Protein 4KCE (pdb70)

Solvent-accessible surface area: 15021 Å² total; per-residue (Å²): 123,50,1,110,56,106,11,29,131,8,52,18,98,0,3,49,137,42,54,55,111,92,1,45,15,62,90,33,158,46,71,1,7,0,0,0,3,3,4,90,128,81,24,87,19,1,20,35,0,0,89,69,58,108,55,3,98,145,28,79,3,25,1,0,1,2,3,23,31,32,36,148,45,1,47,58,41,16,104,29,76,86,206,159,39,3,0,12,128,18,93,8,8,0,0,13,9,144,81,49,107,6,3,136,74,17,42,0,20,22,127,109,71,46,40,4,0,15,0,2,6,0,5,10,104,184,32,34,7,20,9,7,21,20,2,7,40,77,2,29,24,52,9,86,27,11,16,63,4,0,54,6,0,27,72,0,59,126,70,55,80,22,30,74,86,64,92,134,130,48,2,126,53,104,19,31,141,6,54,19,98,0,5,32,141,45,54,59,122,100,2,48,14,84,90,37,126,49,78,0,8,0,0,0,4,5,1,44,90,26,126,117,34,16,40,66,16,0,24,33,0,0,84,65,62,100,69,2,96,168,31,66,3,42,2,0,0,2,2,23,45,30,26,147,45,0,44,60,38,15,102,45,79,96,201,160,56,2,0,17,125,15,87,7,7,0,0,16,4,155,61,39,104,9,2,120,75,17,45,0,24,24,142,108,61,32,6,7,1,11,0,3,6,0,4,15,88,171,16,32,11,26,9,7,19,19,1,7,9,12,2,24,18,48,6,80,35,9,18,70,3,0,93,31,0,30,152,30,75,144,126

Sequence (331 aa):
ATVRDPAPQFSGKAVVDGAIKEINSNDYKGKYIVLFFYPMVCPTEIIAFSDRYLEFEKLNTQVIAVSCDSEYSHLAWVNTPRKKGGLGEMKIPVLADKSMEIARDYGVLIESAGIALRGLFVIDKKGTLRHSTINDLPVGRNVDEVLRVVEAFQYADENGDAIPCGWTATVRDPAPQFSGKAVVDGAIKEINSNDYKGKYIVLFFYPMDFTFVCPTEIIAFSDRYLEFEKLNTQVIAVSCDSEYSHLAWVNTPRKKGGLGEMKIPVLADKSMEIARDYGVLIESAGIALRGLFVIDKKGTLRHSTINDLPVGRNVDEVLRVVEAFQYADEN

B-factor: mean 53.95, std 17.09, range [22.7, 141.2]

Secondary structure (DSSP, 8-state):
--TTSBPPP-EEEEEETTEEEEEEGGGGTTSEEEEEEE----THHHHHHHHTHHHHHHTTEEEEEEESS-HHHHHHHHTS-GGGT---S-SS-EEE-TT-HHHHHTT-EETTTTEE-EEEEEE-TTSBEEEEEEE-TT----HHHHHHHHHHHHHHHHTTT---SS--/--TT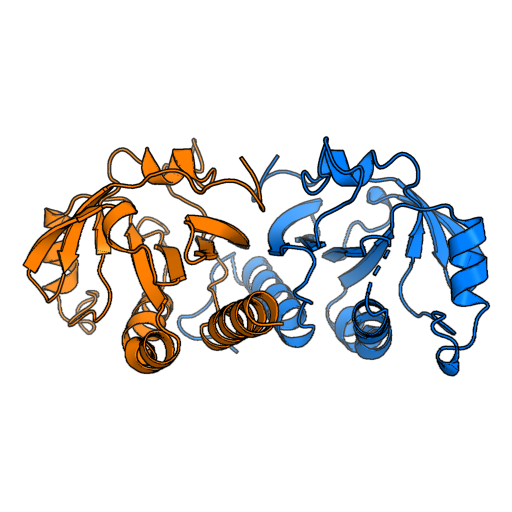SBPPP-EEEEEETTEEEEEEGGGGTTSEEEEEE--SS-TT--THHHHHHHHTHHHHHHTTEEEEEEESS-HHHHHHHHTS-GGGTS--S-SS-EEE-SS-HHHHHTT-EETTTTEE-EEEEEE-TT-BEEEEEEE-TT----HHHHHHHHHHHHHHHH-

Foldseek 3Di:
DDAPAQADKDWAWWQAQLRTDTDIPVVLAQAKEKEKEDKVPACVQQLVCQVCVVLSVVLRYAYEYEYQADRVVLSVLCVDDVVVRGNDRGHHIYGYRVVCPVQVSVPQADPPPRIGFTWIFIADNRRGTHDIDTHGRPDGDDPVVVSVSSVQCVVCVVVVNDDPDDDD/DDAPAQADWDWAWKQAQLRTDTDTPVVLAVAKEKEWEQWPPPPPGDCVQQLVCQVCVVLRVVLRYAYEYEYQADNVVLSVQCVDDVVRPGNDGGNHIYGYQVVCVSLVSVPQAPVPSRTGFGKIFIADNVRGTHDIDTHHRVDGDDPVVVSVSSVVVVVVVVD

Structure (mmCIF, N/CA/C/O backbone):
data_4KCE
#
_entry.id   4KCE
#
_cell.length_a   132.485
_cell.length_b   132.485
_cell.length_c   44.627
_cell.angle_alpha   90.000
_cell.angle_beta   90.000
_cell.angle_gamma   90.000
#
_symmetry.space_group_name_H-M   'P 42 21 2'
#
loop_
_atom_site.group_PDB
_atom_site.id
_atom_site.type_symbol
_atom_site.label_atom_id
_atom_site.label_alt_id
_atom_site.label_comp_id
_atom_site.label_asym_id
_atom_site.label_entity_id
_atom_site.label_seq_id
_atom_site.pdbx_PDB_ins_code
_atom_site.Cartn_x
_atom_site.Cartn_y
_atom_site.Cartn_z
_atom_site.occupancy
_atom_site.B_iso_or_equiv
_atom_site.auth_seq_id
_atom_site.auth_comp_id
_atom_site.auth_asym_id
_atom_site.auth_atom_id
_atom_site.pdbx_PDB_model_num
ATOM 1 N N . ALA A 1 24 ? 4.653 -50.432 -12.240 1.00 77.12 36 ALA A N 1
ATOM 2 C CA . ALA A 1 24 ? 5.224 -50.114 -10.930 1.00 75.94 36 ALA A CA 1
ATOM 3 C C . ALA A 1 24 ? 5.173 -48.613 -10.615 1.00 75.44 36 ALA A C 1
ATOM 4 O O . ALA A 1 24 ? 5.811 -47.805 -11.295 1.00 75.08 36 ALA A O 1
ATOM 6 N N . THR A 1 25 ? 4.430 -48.242 -9.574 1.00 74.27 37 THR A N 1
ATOM 7 C CA . THR A 1 25 ? 4.327 -46.837 -9.194 1.00 73.78 37 THR A CA 1
ATOM 8 C C . THR A 1 25 ? 4.499 -46.628 -7.694 1.00 70.52 37 THR A C 1
ATOM 9 O O . THR A 1 25 ? 5.026 -47.487 -6.997 1.00 70.45 37 THR A O 1
ATOM 13 N N . VAL A 1 26 ? 4.051 -45.475 -7.208 1.00 70.24 38 VAL A N 1
ATOM 14 C CA . VAL A 1 26 ? 4.325 -45.048 -5.840 1.00 69.79 38 VAL A CA 1
ATOM 15 C C . VAL A 1 26 ? 3.590 -45.897 -4.803 1.00 69.84 38 VAL A C 1
ATOM 16 O O . VAL A 1 26 ? 2.534 -46.452 -5.089 1.00 70.17 38 VAL A O 1
ATOM 20 N N . ARG A 1 27 ? 4.175 -45.983 -3.610 1.00 69.59 39 ARG A N 1
ATOM 21 C CA . ARG A 1 27 ? 3.749 -46.873 -2.533 1.00 69.72 39 ARG A CA 1
ATOM 22 C C . ARG A 1 27 ? 4.032 -48.336 -2.852 1.00 70.08 39 ARG A C 1
ATOM 23 O O . ARG A 1 27 ? 3.625 -49.226 -2.105 1.00 70.35 39 ARG A O 1
ATOM 31 N N . ASP A 1 28 ? 4.733 -48.579 -3.956 1.00 70.20 40 ASP A N 1
ATOM 32 C CA . ASP A 1 28 ? 5.182 -49.926 -4.295 1.00 70.67 40 ASP A CA 1
ATOM 33 C C . ASP A 1 28 ? 6.660 -50.066 -3.944 1.00 70.60 40 ASP A C 1
ATOM 34 O O . ASP A 1 28 ? 7.420 -49.110 -4.079 1.00 70.22 40 ASP A O 1
ATOM 39 N N . PRO A 1 29 ? 7.059 -51.256 -3.465 1.00 71.05 41 PRO A N 1
ATOM 40 C CA . PRO A 1 29 ? 8.466 -51.610 -3.251 1.00 71.22 41 PRO A CA 1
ATOM 41 C C . PRO A 1 29 ? 9.310 -51.323 -4.496 1.00 71.20 41 PRO A C 1
ATOM 42 O O . PRO A 1 29 ? 9.109 -51.949 -5.543 1.00 71.64 41 PRO A O 1
ATOM 46 N N . ALA A 1 30 ? 10.253 -50.392 -4.361 1.00 58.36 42 ALA A N 1
ATOM 47 C CA . ALA A 1 30 ? 10.995 -49.852 -5.502 1.00 54.64 42 ALA A CA 1
ATOM 48 C C . ALA A 1 30 ? 11.861 -50.897 -6.198 1.00 56.19 42 ALA A C 1
ATOM 49 O O . ALA A 1 30 ? 12.557 -51.668 -5.534 1.00 59.63 42 ALA A O 1
ATOM 51 N N . PRO A 1 31 ? 11.860 -50.883 -7.543 1.00 56.30 43 PRO A N 1
ATOM 52 C CA . PRO A 1 31 ? 12.585 -51.877 -8.347 1.00 56.74 43 PRO A CA 1
ATOM 53 C C . PRO A 1 31 ? 14.051 -51.920 -7.982 1.00 56.65 43 PRO A C 1
ATOM 54 O O . PRO A 1 31 ? 14.738 -50.923 -8.101 1.00 53.99 43 PRO A O 1
ATOM 58 N N . GLN A 1 32 ? 14.530 -53.078 -7.556 1.00 60.90 44 GLN A N 1
ATOM 59 C CA . GLN A 1 32 ? 15.931 -53.209 -7.181 1.00 61.17 44 GLN A CA 1
ATOM 60 C C . GLN A 1 32 ? 16.841 -53.007 -8.399 1.00 58.35 44 GLN A C 1
ATOM 61 O O . GLN A 1 32 ? 16.527 -53.398 -9.525 1.00 57.50 44 GLN A O 1
ATOM 67 N N . PHE A 1 33 ? 17.952 -52.328 -8.171 1.00 56.86 45 PHE A N 1
ATOM 68 C CA . PHE A 1 33 ? 18.906 -52.083 -9.241 1.00 56.30 45 PHE A C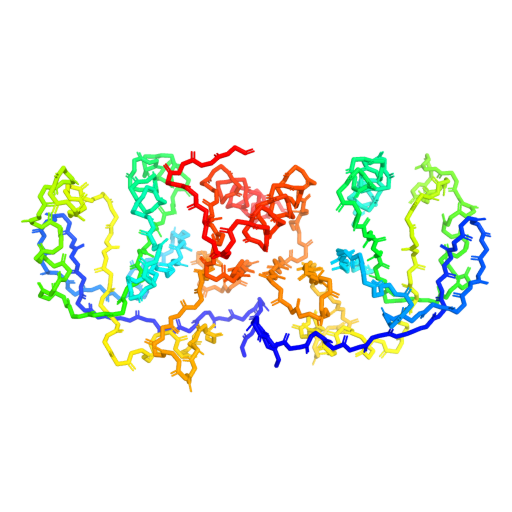A 1
ATOM 69 C C . PHE A 1 33 ? 20.346 -52.404 -8.831 1.00 59.36 45 PHE A C 1
ATOM 70 O O . PHE A 1 33 ? 20.710 -52.270 -7.658 1.00 61.22 45 PHE A O 1
ATOM 78 N N . SER A 1 34 ? 21.154 -52.851 -9.790 1.00 58.73 46 SER A N 1
ATOM 79 C CA . SER A 1 34 ? 22.575 -53.044 -9.528 1.00 58.76 46 SER A CA 1
ATOM 80 C C . SER A 1 34 ? 23.395 -52.692 -10.771 1.00 56.18 46 SER A C 1
ATOM 81 O O . SER A 1 34 ? 22.845 -52.462 -11.847 1.00 55.63 46 SER A O 1
ATOM 84 N N . GLY A 1 35 ? 24.714 -52.656 -10.619 1.00 55.18 47 GLY A N 1
ATOM 85 C CA . GLY A 1 35 ? 25.596 -52.442 -11.754 1.00 52.32 47 GLY A CA 1
ATOM 86 C C . GLY A 1 35 ? 26.886 -51.779 -11.356 1.00 51.55 47 GLY A C 1
ATOM 87 O O . GLY A 1 35 ? 27.113 -51.514 -10.183 1.00 53.10 47 GLY A O 1
ATOM 88 N N . LYS A 1 36 ? 27.747 -51.517 -12.328 1.00 49.36 48 LYS A N 1
ATOM 89 C CA . LYS A 1 36 ? 28.998 -50.833 -12.025 1.00 49.19 48 LYS A CA 1
ATOM 90 C C . LYS A 1 36 ? 28.915 -49.323 -12.192 1.00 46.21 48 LYS A C 1
ATOM 91 O O . LYS A 1 36 ? 28.486 -48.811 -13.228 1.00 45.11 48 LYS A O 1
ATOM 97 N N . ALA A 1 37 ? 29.336 -48.620 -11.148 1.00 44.32 49 ALA A N 1
ATOM 98 C CA . ALA A 1 37 ? 29.285 -47.172 -11.104 1.00 40.73 49 ALA A CA 1
ATOM 99 C C . ALA A 1 37 ? 30.712 -46.629 -10.963 1.00 42.64 49 ALA A C 1
ATOM 100 O O . ALA A 1 37 ? 31.655 -47.394 -10.755 1.00 43.15 49 ALA A O 1
ATOM 102 N N . VAL A 1 38 ? 30.878 -45.318 -11.131 1.00 40.65 50 VAL A N 1
ATOM 103 C CA . VAL A 1 38 ? 32.149 -44.670 -10.828 1.00 40.44 50 VAL A CA 1
ATOM 104 C C . VAL A 1 38 ? 32.050 -43.948 -9.486 1.00 40.36 50 VAL A C 1
ATOM 105 O O . VAL A 1 38 ? 31.286 -43.006 -9.337 1.00 38.80 50 VAL A O 1
ATOM 109 N N . VAL A 1 39 ? 32.787 -44.442 -8.498 1.00 42.69 51 VAL A N 1
ATOM 110 C CA . VAL A 1 39 ? 32.743 -43.913 -7.141 1.00 44.02 51 VAL A CA 1
ATOM 111 C C . VAL A 1 39 ? 34.139 -43.561 -6.637 1.00 46.33 51 VAL A C 1
ATOM 112 O O . VAL A 1 39 ? 35.034 -44.423 -6.627 1.00 48.12 51 VAL A O 1
ATOM 116 N N . ASP A 1 40 ? 34.304 -42.315 -6.184 1.00 45.85 52 ASP A N 1
ATOM 117 C CA . ASP A 1 40 ? 35.588 -41.805 -5.711 1.00 45.90 52 ASP A CA 1
ATOM 118 C C . ASP A 1 40 ? 36.628 -42.007 -6.805 1.00 44.51 52 ASP A C 1
ATOM 119 O O . ASP A 1 40 ? 37.761 -42.402 -6.539 1.00 46.09 52 ASP A O 1
ATOM 124 N N . GLY A 1 41 ? 36.207 -41.762 -8.044 1.00 41.87 53 GLY A N 1
ATOM 125 C CA . GLY A 1 41 ? 37.062 -41.914 -9.207 1.00 41.45 53 GLY A CA 1
ATOM 126 C C . GLY A 1 41 ? 37.353 -43.344 -9.615 1.00 44.52 53 GLY A C 1
ATOM 127 O O . GLY A 1 41 ? 38.213 -43.580 -10.452 1.00 45.08 53 GLY A O 1
ATOM 128 N N . ALA A 1 42 ? 36.610 -44.300 -9.067 1.00 47.49 54 ALA A N 1
ATOM 129 C CA . ALA A 1 42 ? 36.869 -45.705 -9.366 1.00 49.20 54 ALA A CA 1
ATOM 130 C C . ALA A 1 42 ? 35.590 -46.481 -9.671 1.00 52.40 54 ALA A C 1
ATOM 131 O O . ALA A 1 42 ? 34.507 -46.116 -9.215 1.00 54.75 54 ALA A O 1
ATOM 133 N N . ILE A 1 43 ? 35.732 -47.542 -10.460 1.00 52.16 55 ILE A N 1
ATOM 134 C CA . ILE A 1 43 ? 34.614 -48.400 -10.832 1.00 53.27 55 ILE A CA 1
ATOM 135 C C . ILE A 1 43 ? 34.292 -49.425 -9.744 1.00 61.39 55 ILE A C 1
ATOM 136 O O . ILE A 1 43 ? 35.161 -50.199 -9.347 1.00 66.66 55 ILE A O 1
ATOM 141 N N . LYS A 1 44 ? 33.055 -49.411 -9.251 1.00 62.37 56 LYS A N 1
ATOM 142 C CA . LYS A 1 44 ? 32.629 -50.332 -8.209 1.00 67.02 56 LYS A CA 1
ATOM 143 C C . LYS A 1 44 ? 31.237 -50.923 -8.502 1.00 66.72 56 LYS A C 1
ATOM 144 O O . LYS A 1 44 ? 30.331 -50.204 -8.937 1.00 64.84 56 LYS A O 1
ATOM 150 N N . GLU A 1 45 ? 31.057 -52.220 -8.246 1.00 69.71 57 GLU A N 1
ATOM 151 C CA . GLU A 1 45 ? 29.733 -52.841 -8.329 1.00 70.08 57 GLU A CA 1
ATOM 152 C C . GLU A 1 45 ? 28.905 -52.406 -7.136 1.00 71.05 57 GLU A C 1
ATOM 153 O O . GLU A 1 45 ? 29.231 -52.726 -5.991 1.00 74.20 57 GLU A O 1
ATOM 159 N N . ILE A 1 46 ? 27.833 -51.670 -7.406 1.00 68.35 58 ILE A N 1
ATOM 160 C CA . ILE A 1 46 ? 26.895 -51.280 -6.363 1.00 68.87 58 ILE A CA 1
ATOM 161 C C . ILE A 1 46 ? 25.499 -51.848 -6.616 1.00 70.86 58 ILE A C 1
ATOM 162 O O . ILE A 1 46 ? 25.099 -52.067 -7.764 1.00 68.27 58 ILE A O 1
ATOM 167 N N . ASN A 1 47 ? 24.775 -52.088 -5.528 1.00 75.64 59 ASN A N 1
ATOM 168 C CA . ASN A 1 47 ? 23.431 -52.654 -5.578 1.00 78.13 59 ASN A CA 1
ATOM 169 C C . ASN A 1 47 ? 22.515 -51.794 -4.712 1.00 77.23 59 ASN A C 1
ATOM 170 O O . ASN A 1 47 ? 22.984 -51.152 -3.771 1.00 77.18 59 ASN A O 1
ATOM 175 N N . SER A 1 48 ? 21.222 -51.768 -5.023 1.00 77.45 60 SER A N 1
ATOM 176 C CA . SER A 1 48 ? 20.285 -50.978 -4.231 1.00 78.51 60 SER A CA 1
ATOM 177 C C . SER A 1 48 ? 20.213 -51.541 -2.814 1.00 86.60 60 SER A C 1
ATOM 178 O O . SER A 1 48 ? 20.057 -50.793 -1.844 1.00 87.62 60 SER A O 1
ATOM 181 N N . ASN A 1 49 ? 20.363 -52.863 -2.709 1.00 92.45 61 ASN A N 1
ATOM 182 C CA . ASN A 1 49 ? 20.326 -53.571 -1.429 1.00 96.91 61 ASN A CA 1
ATOM 183 C C . ASN A 1 49 ? 21.507 -53.216 -0.532 1.00 97.44 61 ASN A C 1
ATOM 184 O O . ASN A 1 49 ? 21.526 -53.575 0.646 1.00 100.79 61 ASN A O 1
ATOM 189 N N . ASP A 1 50 ? 22.501 -52.541 -1.106 1.00 94.68 62 ASP A N 1
ATOM 190 C CA . ASP A 1 50 ? 23.645 -52.046 -0.344 1.00 95.20 62 ASP A CA 1
ATOM 191 C C . ASP A 1 50 ? 23.288 -50.788 0.441 1.00 95.03 62 ASP A C 1
ATOM 192 O O . ASP A 1 50 ? 23.987 -50.428 1.385 1.00 95.42 62 ASP A O 1
ATOM 197 N N . TYR A 1 51 ? 22.198 -50.126 0.045 1.00 95.52 63 TYR A N 1
ATOM 198 C CA . TYR A 1 51 ? 21.802 -48.836 0.632 1.00 95.57 63 TYR A CA 1
ATOM 199 C C . TYR A 1 51 ? 20.593 -48.905 1.566 1.00 101.10 63 TYR A C 1
ATOM 200 O O . TYR A 1 51 ? 19.884 -47.919 1.753 1.00 100.80 63 TYR A O 1
ATOM 209 N N . LYS A 1 52 ? 20.359 -50.075 2.146 1.00 107.87 64 LYS A N 1
ATOM 210 C CA . LYS A 1 52 ? 19.284 -50.236 3.114 1.00 113.53 64 LYS A CA 1
ATOM 211 C C . LYS A 1 52 ? 19.607 -49.428 4.369 1.00 117.82 64 LYS A C 1
ATOM 212 O O . LYS A 1 52 ? 20.751 -49.420 4.828 1.00 119.05 64 LYS A O 1
ATOM 218 N N . GLY A 1 53 ? 18.602 -48.751 4.921 1.00 77.29 65 GLY A N 1
ATOM 219 C CA . GLY A 1 53 ? 18.805 -47.893 6.076 1.00 78.32 65 GLY A CA 1
ATOM 220 C C . GLY A 1 53 ? 19.044 -46.431 5.734 1.00 73.67 65 GLY A C 1
ATOM 221 O O . GLY A 1 53 ? 19.081 -45.574 6.617 1.00 74.08 65 GLY A O 1
ATOM 222 N N . LYS A 1 54 ? 19.210 -46.142 4.449 1.00 69.45 66 LYS A N 1
ATOM 223 C CA . LYS A 1 54 ? 19.368 -44.769 4.005 1.00 65.00 66 LYS A CA 1
ATOM 224 C C . LYS A 1 54 ? 18.393 -44.519 2.866 1.00 61.00 66 LYS A C 1
ATOM 225 O O . LYS A 1 54 ? 18.097 -45.435 2.092 1.00 61.06 66 LYS A O 1
ATOM 231 N N . TYR A 1 55 ? 17.911 -43.282 2.749 1.00 57.74 67 TYR A N 1
ATOM 232 C CA . TYR A 1 55 ? 17.081 -42.899 1.619 1.00 53.80 67 TYR A CA 1
ATOM 233 C C . TYR A 1 55 ? 17.924 -42.893 0.365 1.00 51.02 67 TYR A C 1
ATOM 234 O O . TYR A 1 55 ? 19.144 -42.791 0.421 1.00 51.34 67 TYR A O 1
ATOM 243 N N . ILE A 1 56 ? 17.266 -43.006 -0.775 1.00 39.69 68 ILE A N 1
ATOM 244 C CA . ILE A 1 56 ? 17.953 -43.024 -2.058 1.00 35.63 68 ILE A CA 1
ATOM 245 C C . ILE A 1 56 ? 17.281 -42.052 -3.013 1.00 38.14 68 ILE A C 1
ATOM 246 O O . ILE A 1 56 ? 16.073 -42.144 -3.265 1.00 40.21 68 ILE A O 1
ATOM 251 N N . VAL A 1 57 ? 18.052 -41.107 -3.532 1.00 35.91 69 VAL A N 1
ATOM 252 C CA . VAL A 1 57 ? 17.579 -40.327 -4.648 1.00 33.32 69 VAL A CA 1
ATOM 253 C C . VAL A 1 57 ? 18.253 -40.866 -5.895 1.00 33.00 69 VAL A C 1
ATOM 254 O O . VAL A 1 57 ? 19.455 -40.743 -6.084 1.00 33.89 69 VAL A O 1
ATOM 258 N N . LEU A 1 58 ? 17.472 -41.556 -6.697 1.00 32.48 70 LEU A N 1
ATOM 259 C CA . LEU A 1 58 ? 17.956 -42.131 -7.928 1.00 31.38 70 LEU A CA 1
ATOM 260 C C . LEU A 1 58 ? 17.501 -41.228 -9.069 1.00 32.76 70 LEU A C 1
ATOM 261 O O . LEU A 1 58 ? 16.294 -41.045 -9.290 1.00 34.64 70 LEU A O 1
ATOM 266 N N . PHE A 1 59 ? 18.437 -40.640 -9.799 1.00 31.46 71 PHE A N 1
ATOM 267 C CA . PHE A 1 59 ? 18.010 -39.785 -10.906 1.00 33.04 71 PHE A CA 1
ATOM 268 C C . PHE A 1 59 ? 18.731 -40.021 -12.230 1.00 31.29 71 PHE A C 1
ATOM 269 O O . PHE A 1 59 ? 19.936 -40.226 -12.267 1.00 29.77 71 PHE A O 1
ATOM 277 N N . PHE A 1 60 ? 17.972 -39.937 -13.315 1.00 32.77 72 PHE A N 1
ATOM 278 C CA . PHE A 1 60 ? 18.454 -40.325 -14.628 1.00 34.70 72 PHE A CA 1
ATOM 279 C C . PHE A 1 60 ? 18.940 -39.126 -15.429 1.00 37.16 72 PHE A C 1
ATOM 280 O O . PHE A 1 60 ? 18.221 -38.138 -15.580 1.00 38.04 72 PHE A O 1
ATOM 288 N N . TYR A 1 61 ? 20.173 -39.204 -15.923 1.00 38.31 73 TYR A N 1
ATOM 289 C CA . TYR A 1 61 ? 20.686 -38.168 -16.800 1.00 41.42 73 TYR A CA 1
ATOM 290 C C . TYR A 1 61 ? 20.713 -38.724 -18.221 1.00 45.54 73 TYR A C 1
ATOM 291 O O . TYR A 1 61 ? 21.520 -39.592 -18.540 1.00 47.14 73 TYR A O 1
ATOM 300 N N . PRO A 1 62 ? 19.801 -38.242 -19.073 1.00 48.15 74 PRO A N 1
ATOM 301 C CA . PRO A 1 62 ? 19.711 -38.654 -20.480 1.00 52.76 74 PRO A CA 1
ATOM 302 C C . PRO A 1 62 ? 20.928 -38.240 -21.305 1.00 56.26 74 PRO A C 1
ATOM 303 O O . PRO A 1 62 ? 21.212 -37.055 -21.436 1.00 58.11 74 PRO A O 1
ATOM 307 N N . MET A 1 63 ? 21.630 -39.217 -21.868 1.00 57.71 75 MET A N 1
ATOM 308 C CA . MET A 1 63 ? 22.795 -38.935 -22.696 1.00 59.19 75 MET A CA 1
ATOM 309 C C . MET A 1 63 ? 22.371 -38.607 -24.118 1.00 63.68 75 MET A C 1
ATOM 310 O O . MET A 1 63 ? 22.267 -37.439 -24.482 1.00 65.48 75 MET A O 1
ATOM 315 N N . VAL A 1 68 ? 22.556 -30.719 -24.171 1.00 71.86 80 VAL A N 1
ATOM 316 C CA . VAL A 1 68 ? 22.309 -31.172 -22.804 1.00 66.68 80 VAL A CA 1
ATOM 317 C C . VAL A 1 68 ? 23.322 -30.513 -21.859 1.00 65.07 80 VAL A C 1
ATOM 318 O O . VAL A 1 68 ? 24.422 -30.141 -22.281 1.00 66.77 80 VAL A O 1
ATOM 322 N N . CYS A 1 69 ? 22.925 -30.297 -20.608 1.00 61.86 81 CYS A N 1
ATOM 323 C CA . CYS A 1 69 ? 23.805 -29.617 -19.673 1.00 60.11 81 CYS A CA 1
ATOM 324 C C . CYS A 1 69 ? 24.098 -30.465 -18.424 1.00 55.49 81 CYS A C 1
ATOM 325 O O . CYS A 1 69 ? 23.168 -30.912 -17.748 1.00 54.46 81 CYS A O 1
ATOM 328 N N . PRO A 1 70 ? 25.394 -30.665 -18.106 1.00 53.08 82 PRO A N 1
ATOM 329 C CA . PRO A 1 70 ? 25.842 -31.488 -16.969 1.00 49.05 82 PRO A CA 1
ATOM 330 C C . PRO A 1 70 ? 25.677 -30.780 -15.626 1.00 46.71 82 PRO A C 1
ATOM 331 O O . PRO A 1 70 ? 25.827 -31.391 -14.569 1.00 44.06 82 PRO A O 1
ATOM 335 N N . THR A 1 71 ? 25.370 -29.493 -15.676 1.00 47.18 83 THR A N 1
ATOM 336 C CA . THR A 1 71 ? 25.244 -28.697 -14.467 1.00 46.73 83 THR A CA 1
ATOM 337 C C . THR A 1 71 ? 24.224 -29.235 -13.458 1.00 45.56 83 THR A C 1
ATOM 338 O O . THR A 1 71 ? 24.321 -28.956 -12.270 1.00 44.71 83 THR A O 1
ATOM 342 N N . GLU A 1 72 ? 23.260 -30.015 -13.935 1.00 49.00 84 GLU A N 1
ATOM 343 C CA . GLU A 1 72 ? 22.247 -30.638 -13.082 1.00 48.33 84 GLU A CA 1
ATOM 344 C C . GLU A 1 72 ? 22.870 -31.679 -12.132 1.00 45.99 84 GLU A C 1
ATOM 345 O O . GLU A 1 72 ? 22.789 -31.584 -10.886 1.00 47.27 84 GLU A O 1
ATOM 351 N N . ILE A 1 73 ? 23.501 -32.677 -12.738 1.00 44.38 85 ILE A N 1
ATOM 352 C CA . ILE A 1 73 ? 24.168 -33.744 -12.001 1.00 42.33 85 ILE A CA 1
ATOM 353 C C . ILE A 1 73 ? 25.313 -33.193 -11.142 1.00 41.35 85 ILE A C 1
ATOM 354 O O . ILE A 1 73 ? 25.503 -33.586 -9.979 1.00 40.82 85 ILE A O 1
ATOM 359 N N . ILE A 1 74 ? 26.018 -32.219 -11.695 1.00 41.93 86 ILE A N 1
ATOM 360 C CA . ILE A 1 74 ? 27.068 -31.530 -10.961 1.00 41.59 86 ILE A CA 1
ATOM 361 C C . ILE A 1 74 ? 26.493 -30.840 -9.730 1.00 41.70 86 ILE A C 1
ATOM 362 O O . ILE A 1 74 ? 27.096 -30.871 -8.653 1.00 40.33 86 ILE A O 1
ATOM 367 N N . ALA A 1 75 ? 25.327 -30.217 -9.907 1.00 44.55 87 ALA A N 1
ATOM 368 C CA . ALA A 1 75 ? 24.636 -29.515 -8.824 1.00 45.33 87 ALA A CA 1
ATOM 369 C C . ALA A 1 75 ? 24.383 -30.460 -7.667 1.00 44.46 87 ALA A C 1
ATOM 370 O O . ALA A 1 75 ? 24.698 -30.139 -6.506 1.00 45.77 87 ALA A O 1
ATOM 372 N N . PHE A 1 76 ? 23.826 -31.629 -7.978 1.00 41.99 88 PHE A N 1
ATOM 373 C CA . PHE A 1 76 ? 23.613 -32.594 -6.907 1.00 39.89 88 PHE A CA 1
ATOM 374 C C . PHE A 1 76 ? 24.929 -32.927 -6.219 1.00 38.83 88 PHE A C 1
ATOM 375 O O . PHE A 1 76 ? 25.038 -32.958 -4.969 1.00 39.76 88 PHE A O 1
ATOM 383 N N . SER A 1 77 ? 25.947 -33.119 -7.045 1.00 38.61 89 SER A N 1
ATOM 384 C CA . SER A 1 77 ? 27.222 -33.531 -6.502 1.00 41.41 89 SER A CA 1
ATOM 385 C C . SER A 1 77 ? 27.706 -32.468 -5.519 1.00 45.34 89 SER A C 1
ATOM 386 O O . SER A 1 77 ? 28.224 -32.812 -4.465 1.00 46.83 89 SER A O 1
ATOM 389 N N . ASP A 1 78 ? 27.469 -31.190 -5.817 1.00 46.98 90 ASP A N 1
ATOM 390 C CA . ASP A 1 78 ? 27.923 -30.128 -4.924 1.00 49.09 90 ASP A CA 1
ATOM 391 C C . ASP A 1 78 ? 27.122 -30.110 -3.621 1.00 49.37 90 ASP A C 1
ATOM 392 O O . ASP A 1 78 ? 27.689 -29.902 -2.545 1.00 50.89 90 ASP A O 1
ATOM 397 N N . ARG A 1 79 ? 25.812 -30.349 -3.712 1.00 47.55 91 ARG A N 1
ATOM 398 C CA . ARG A 1 79 ? 24.948 -30.327 -2.522 1.00 48.59 91 ARG A CA 1
ATOM 399 C C . ARG A 1 79 ? 24.951 -31.686 -1.779 1.00 46.78 91 ARG A C 1
ATOM 400 O O . ARG A 1 79 ? 24.064 -31.981 -0.911 1.00 47.38 91 ARG A O 1
ATOM 408 N N . TYR A 1 80 ? 25.964 -32.496 -2.101 1.00 46.82 92 TYR A N 1
ATOM 409 C CA . TYR A 1 80 ? 26.022 -33.868 -1.605 1.00 45.03 92 TYR A CA 1
ATOM 410 C C . TYR A 1 80 ? 26.023 -33.963 -0.070 1.00 45.75 92 TYR A C 1
ATOM 411 O O . TYR A 1 80 ? 25.386 -34.852 0.497 1.00 45.50 92 TYR A O 1
ATOM 420 N N . LEU A 1 81 ? 26.694 -33.026 0.590 1.00 47.86 93 LEU A N 1
ATOM 421 C CA . LEU A 1 81 ? 26.735 -32.973 2.053 1.00 49.45 93 LEU A CA 1
ATOM 422 C C . LEU A 1 81 ? 25.381 -32.736 2.694 1.00 49.89 93 LEU A C 1
ATOM 423 O O . LEU A 1 81 ? 25.062 -33.321 3.730 1.00 51.74 93 LEU A O 1
ATOM 428 N N . GLU A 1 82 ? 24.603 -31.836 2.102 1.00 49.08 94 GLU A N 1
ATOM 429 C CA . GLU A 1 82 ? 23.253 -31.594 2.583 1.00 49.31 94 GLU A CA 1
ATOM 430 C C . GLU A 1 82 ? 22.461 -32.856 2.478 1.00 47.91 94 GLU A C 1
ATOM 431 O O . GLU A 1 82 ? 21.701 -33.179 3.393 1.00 46.81 94 GLU A O 1
ATOM 437 N N . PHE A 1 83 ? 22.653 -33.587 1.376 1.00 48.73 95 PHE A N 1
ATOM 438 C CA . PHE A 1 83 ? 21.976 -34.894 1.257 1.00 44.94 95 PHE A CA 1
ATOM 439 C C . PHE A 1 83 ? 22.461 -35.896 2.302 1.00 47.85 95 PHE A C 1
ATOM 440 O O . PHE A 1 83 ? 21.698 -36.749 2.748 1.00 47.35 95 PHE A O 1
ATOM 448 N N . GLU A 1 84 ? 23.727 -35.802 2.687 1.00 50.69 96 GLU A N 1
ATOM 449 C CA . GLU A 1 84 ? 24.257 -36.713 3.697 1.00 54.68 96 GLU A CA 1
ATOM 450 C C . GLU A 1 84 ? 23.767 -36.378 5.103 1.00 57.29 96 GLU A C 1
ATOM 451 O O . GLU A 1 84 ? 23.709 -37.258 5.958 1.00 59.88 96 GLU A O 1
ATOM 457 N N . LYS A 1 85 ? 23.405 -35.118 5.344 1.00 54.67 97 LYS A N 1
ATOM 458 C CA . LYS A 1 85 ? 22.860 -34.740 6.647 1.00 54.33 97 LYS A CA 1
ATOM 459 C C . LYS A 1 85 ? 21.581 -35.528 6.901 1.00 54.77 97 LYS A C 1
ATOM 460 O O . LYS A 1 85 ? 21.294 -35.923 8.035 1.00 56.16 97 LYS A O 1
ATOM 466 N N . LEU A 1 86 ? 20.841 -35.779 5.821 1.00 53.69 98 LEU A N 1
ATOM 467 C CA . LEU A 1 86 ? 19.558 -36.470 5.888 1.00 53.18 98 LEU A CA 1
ATOM 468 C C . LEU A 1 86 ? 19.668 -37.975 5.666 1.00 54.63 98 LEU A C 1
ATOM 469 O O . LEU A 1 86 ? 18.666 -38.646 5.429 1.00 54.36 98 LEU A O 1
ATOM 474 N N . ASN A 1 87 ? 20.886 -38.496 5.733 1.00 56.43 99 ASN A N 1
ATOM 475 C CA . ASN A 1 87 ? 21.113 -39.922 5.567 1.00 57.30 99 ASN A CA 1
ATOM 476 C C . ASN A 1 87 ? 20.514 -40.440 4.265 1.00 56.42 99 ASN A C 1
ATOM 477 O O . ASN A 1 87 ? 19.814 -41.451 4.254 1.00 58.06 99 ASN A O 1
ATOM 482 N N . THR A 1 88 ? 20.753 -39.717 3.175 1.00 53.64 100 THR A N 1
ATOM 483 C CA . THR A 1 88 ? 20.260 -40.152 1.880 1.00 50.52 100 THR A CA 1
ATOM 484 C C . THR A 1 88 ? 21.404 -40.255 0.899 1.00 47.40 100 THR A C 1
ATOM 485 O O . THR A 1 88 ? 22.377 -39.512 0.979 1.00 47.71 100 THR A O 1
ATOM 489 N N . GLN A 1 89 ? 21.266 -41.175 -0.042 1.00 45.25 101 GLN A N 1
ATOM 490 C CA . GLN A 1 89 ? 22.278 -41.366 -1.055 1.00 43.70 101 GLN A CA 1
ATOM 491 C C . GLN A 1 89 ? 21.753 -41.019 -2.447 1.00 41.14 101 GLN A C 1
ATOM 492 O O . GLN A 1 89 ? 20.794 -41.616 -2.952 1.00 39.16 101 GLN A O 1
ATOM 498 N N . VAL A 1 90 ? 22.381 -40.018 -3.049 1.00 39.53 102 VAL A N 1
ATOM 499 C CA . VAL A 1 90 ? 22.078 -39.668 -4.424 1.00 32.98 102 VAL A CA 1
ATOM 500 C C . VAL A 1 90 ? 22.889 -40.560 -5.358 1.00 34.26 102 VAL A C 1
ATOM 501 O O . VAL A 1 90 ? 24.091 -40.768 -5.147 1.00 38.00 102 VAL A O 1
ATOM 505 N N . ILE A 1 91 ? 22.210 -41.145 -6.341 1.00 29.48 103 ILE A N 1
ATOM 506 C CA . ILE A 1 91 ? 22.870 -41.942 -7.356 1.00 26.12 103 ILE A CA 1
ATOM 507 C C . ILE A 1 91 ? 22.388 -41.498 -8.723 1.00 25.40 103 ILE A C 1
ATOM 508 O O . ILE A 1 91 ? 21.204 -41.595 -9.027 1.00 25.26 103 ILE A O 1
ATOM 513 N N . ALA A 1 92 ? 23.301 -40.994 -9.548 1.00 27.59 104 ALA A N 1
ATOM 514 C CA . ALA A 1 92 ? 22.943 -40.581 -10.912 1.00 27.01 104 ALA A CA 1
ATOM 515 C C . ALA A 1 92 ? 22.973 -41.799 -11.833 1.00 30.87 104 ALA A C 1
ATOM 516 O O . ALA A 1 92 ? 23.776 -42.713 -11.639 1.00 33.75 104 ALA A O 1
ATOM 518 N N . VAL A 1 93 ? 22.098 -41.833 -12.827 1.00 30.24 105 VAL A N 1
ATOM 519 C CA . VAL A 1 93 ? 22.077 -42.974 -13.732 1.00 31.54 105 VAL A CA 1
ATOM 520 C C . VAL A 1 93 ? 22.108 -42.554 -15.185 1.00 35.55 105 VAL A C 1
ATOM 521 O O . VAL A 1 93 ? 21.299 -41.739 -15.613 1.00 34.73 105 VAL A O 1
ATOM 525 N N . SER A 1 94 ? 23.023 -43.107 -15.968 1.00 40.92 106 SER A N 1
ATOM 526 C CA . SER A 1 94 ? 23.012 -42.683 -17.352 1.00 43.76 106 SER A CA 1
ATOM 527 C C . SER A 1 94 ? 23.140 -43.830 -18.346 1.00 46.13 106 SER A C 1
ATOM 528 O O . SER A 1 94 ? 23.669 -44.892 -18.036 1.00 46.03 106 SER A O 1
ATOM 531 N N . CYS A 1 95 ? 22.595 -43.604 -19.535 1.00 47.86 107 CYS A N 1
ATOM 532 C CA . CYS A 1 95 ? 22.501 -44.622 -20.572 1.00 48.78 107 CYS A CA 1
ATOM 533 C C . CYS A 1 95 ? 23.819 -44.757 -21.327 1.00 50.98 107 CYS A C 1
ATOM 534 O O . CYS A 1 95 ? 23.914 -44.477 -22.523 1.00 53.71 107 CYS A O 1
ATOM 537 N N . ASP A 1 96 ? 24.811 -45.284 -20.612 1.00 49.46 108 ASP A N 1
ATOM 538 C CA . ASP A 1 96 ? 26.178 -45.364 -21.104 1.00 48.28 108 ASP A CA 1
ATOM 539 C C . ASP A 1 96 ? 27.072 -46.214 -20.203 1.00 47.33 108 ASP A C 1
ATOM 540 O O . ASP A 1 96 ? 26.718 -46.529 -19.067 1.00 46.48 108 ASP A O 1
ATOM 545 N N . SER A 1 97 ? 28.262 -46.520 -20.704 1.00 45.86 109 SER A N 1
ATOM 546 C CA . SER A 1 97 ? 29.175 -47.447 -20.043 1.00 43.49 109 SER A CA 1
ATOM 547 C C . SER A 1 97 ? 29.915 -46.876 -18.834 1.00 40.07 109 SER A C 1
ATOM 548 O O . SER A 1 97 ? 30.038 -45.659 -18.677 1.00 38.69 109 SER A O 1
ATOM 551 N N . GLU A 1 98 ? 30.405 -47.766 -17.977 1.00 38.91 110 GLU A N 1
ATOM 552 C CA . GLU A 1 98 ? 31.164 -47.340 -16.810 1.00 39.13 110 GLU A CA 1
ATOM 553 C C . GLU A 1 98 ? 32.507 -46.733 -17.201 1.00 41.17 110 GLU A C 1
ATOM 554 O O . GLU A 1 98 ? 33.025 -45.859 -16.505 1.00 41.16 110 GLU A O 1
ATOM 560 N N . TYR A 1 99 ? 33.066 -47.179 -18.320 1.00 43.19 111 TYR A N 1
ATOM 561 C CA . TYR A 1 99 ? 34.390 -46.712 -18.728 1.00 44.87 111 TYR A CA 1
ATOM 562 C C . TYR A 1 99 ? 34.309 -45.304 -19.275 1.00 44.86 111 TYR A C 1
ATOM 563 O O . TYR A 1 99 ? 35.179 -44.478 -19.005 1.00 46.12 111 TYR A O 1
ATOM 572 N N . SER A 1 100 ? 33.255 -45.033 -20.037 1.00 47.13 112 SER A N 1
ATOM 573 C CA . SER A 1 100 ? 33.019 -43.692 -20.560 1.00 46.55 112 SER A CA 1
ATOM 574 C C . SER A 1 100 ? 32.561 -42.762 -19.441 1.00 46.14 112 SER A C 1
ATOM 575 O O . SER A 1 100 ? 32.793 -41.553 -19.501 1.00 47.10 112 SER A O 1
ATOM 578 N N . HIS A 1 101 ? 31.902 -43.318 -18.426 1.00 44.24 113 HIS A N 1
ATOM 579 C CA . HIS A 1 101 ? 31.552 -42.520 -17.256 1.00 41.29 113 HIS A CA 1
ATOM 580 C C . HIS A 1 101 ? 32.829 -42.130 -16.504 1.00 38.54 113 HIS A C 1
ATOM 581 O O . HIS A 1 101 ? 32.952 -41.011 -15.988 1.00 35.44 113 HIS A O 1
ATOM 588 N N . LEU A 1 102 ? 33.794 -43.045 -16.479 1.00 36.35 114 LEU A N 1
ATOM 589 C CA . LEU A 1 102 ? 35.099 -42.747 -15.905 1.00 34.07 114 LEU A CA 1
ATOM 590 C C . LEU A 1 102 ? 35.786 -41.665 -16.741 1.00 33.50 114 LEU A C 1
ATOM 591 O O . LEU A 1 102 ? 36.304 -40.682 -16.200 1.00 32.62 114 LEU A O 1
ATOM 596 N N . ALA A 1 103 ? 35.734 -41.829 -18.060 1.00 34.91 115 ALA A N 1
ATOM 597 C CA . ALA A 1 103 ? 36.283 -40.847 -18.980 1.00 35.95 115 ALA A CA 1
ATOM 598 C C . ALA A 1 103 ? 35.661 -39.474 -18.736 1.00 34.94 115 ALA A C 1
ATOM 599 O O . ALA A 1 103 ? 36.302 -38.447 -18.904 1.00 38.46 115 ALA A O 1
ATOM 601 N N . TRP A 1 104 ? 34.403 -39.477 -18.320 1.00 36.95 116 TRP A N 1
ATOM 602 C CA . TRP A 1 104 ? 33.639 -38.263 -18.113 1.00 37.52 116 TRP A CA 1
ATOM 603 C C . TRP A 1 104 ? 34.073 -37.588 -16.811 1.00 37.04 116 TRP A C 1
ATOM 604 O O . TRP A 1 104 ? 34.237 -36.375 -16.758 1.00 38.62 116 TRP A O 1
ATOM 615 N N . VAL A 1 105 ? 34.229 -38.389 -15.759 1.00 37.07 117 VAL A N 1
ATOM 616 C CA . VAL A 1 105 ? 34.780 -37.933 -14.482 1.00 36.78 117 VAL A CA 1
ATOM 617 C C . VAL A 1 105 ? 36.237 -37.494 -14.639 1.00 37.33 117 VAL A C 1
ATOM 618 O O . VAL A 1 105 ? 36.684 -36.525 -14.019 1.00 37.58 117 VAL A O 1
ATOM 622 N N . ASN A 1 106 ? 36.988 -38.227 -15.453 1.00 38.22 118 ASN A N 1
ATOM 623 C CA . ASN A 1 106 ? 38.354 -37.826 -15.767 1.00 38.57 118 ASN A CA 1
ATOM 624 C C . ASN A 1 106 ? 38.425 -36.720 -16.824 1.00 38.91 118 ASN A C 1
ATOM 625 O O . ASN A 1 106 ? 39.325 -36.719 -17.671 1.00 39.87 118 ASN A O 1
ATOM 630 N N . THR A 1 107 ? 37.471 -35.792 -16.770 1.00 32.29 119 THR A N 1
ATOM 631 C CA . THR A 1 107 ? 37.463 -34.602 -17.612 1.00 37.66 119 THR A CA 1
ATOM 632 C C . THR A 1 107 ? 37.146 -33.382 -16.743 1.00 35.88 119 THR A C 1
ATOM 633 O O . THR A 1 107 ? 36.257 -33.440 -15.897 1.00 35.27 119 THR A O 1
ATOM 637 N N . PRO A 1 108 ? 37.920 -32.297 -16.890 1.00 35.62 120 PRO A N 1
ATOM 638 C CA . PRO A 1 108 ? 37.624 -31.072 -16.135 1.00 35.82 120 PRO A CA 1
ATOM 639 C C . PRO A 1 108 ? 36.245 -30.484 -16.479 1.00 34.72 120 PRO A C 1
ATOM 640 O O . PRO A 1 108 ? 35.820 -30.537 -17.633 1.00 35.75 120 PRO A O 1
ATOM 644 N N . ARG A 1 109 ? 35.562 -29.909 -15.499 1.00 34.69 121 ARG A N 1
ATOM 645 C CA . ARG A 1 109 ? 34.233 -29.368 -15.765 1.00 39.36 121 ARG A CA 1
ATOM 646 C C . ARG A 1 109 ? 34.246 -28.280 -16.838 1.00 46.57 121 ARG A C 1
ATOM 647 O O . ARG A 1 109 ? 33.233 -28.048 -17.501 1.00 48.72 121 ARG A O 1
ATOM 655 N N . LYS A 1 110 ? 35.400 -27.637 -17.009 1.00 50.75 122 LYS A N 1
ATOM 656 C CA . LYS A 1 110 ? 35.570 -26.557 -17.975 1.00 55.89 122 LYS A CA 1
ATOM 657 C C . LYS A 1 110 ? 35.48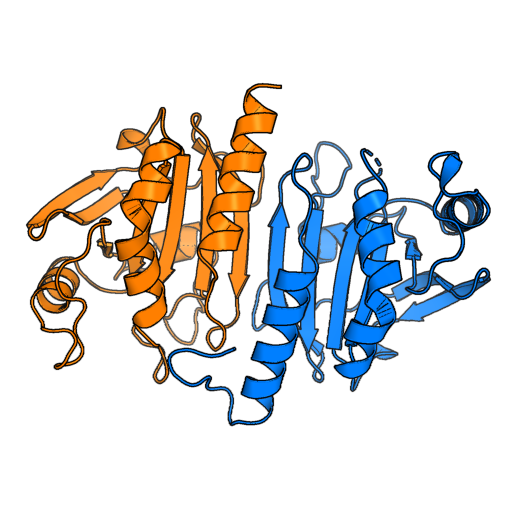7 -27.034 -19.426 1.00 59.25 122 LYS A C 1
ATOM 658 O O . LYS A 1 110 ? 35.372 -26.217 -20.341 1.00 62.03 122 LYS A O 1
ATOM 664 N N . LYS A 1 111 ? 35.509 -28.350 -19.629 1.00 58.04 123 LYS A N 1
ATOM 665 C CA . LYS A 1 111 ? 35.411 -28.925 -20.969 1.00 59.32 123 LYS A CA 1
ATOM 666 C C . LYS A 1 111 ? 34.106 -29.665 -21.170 1.00 60.68 123 LYS A C 1
ATOM 667 O O . LYS A 1 111 ? 33.905 -30.306 -22.202 1.00 62.62 123 LYS A O 1
ATOM 673 N N . GLY A 1 112 ? 33.217 -29.566 -20.187 1.00 59.36 124 GLY A N 1
ATOM 674 C CA . GLY A 1 112 ? 31.938 -30.247 -20.246 1.00 58.61 124 GLY A CA 1
ATOM 675 C C . GLY A 1 112 ? 31.918 -31.547 -19.461 1.00 55.70 124 GLY A C 1
ATOM 676 O O . GLY A 1 112 ? 30.861 -32.159 -19.320 1.00 56.96 124 GLY A O 1
ATOM 677 N N . GLY A 1 113 ? 33.071 -31.964 -18.936 1.00 49.63 125 GLY A N 1
ATOM 678 C CA . GLY A 1 113 ? 33.148 -33.199 -18.176 1.00 44.47 125 GLY A CA 1
ATOM 679 C C . GLY A 1 113 ? 32.668 -33.034 -16.753 1.00 41.30 125 GLY A C 1
ATOM 680 O O . GLY A 1 113 ? 32.268 -31.969 -16.347 1.00 32.32 125 GLY A O 1
ATOM 681 N N . LEU A 1 114 ? 32.752 -34.087 -15.963 1.00 40.46 126 LEU A N 1
ATOM 682 C CA . LEU A 1 114 ? 32.132 -34.050 -14.640 1.00 38.46 126 LEU A CA 1
ATOM 683 C C . LEU A 1 114 ? 33.083 -33.635 -13.518 1.00 38.84 126 LEU A C 1
ATOM 684 O O . LEU A 1 114 ? 32.635 -33.088 -12.503 1.00 38.84 126 LEU A O 1
ATOM 689 N N . GLY A 1 115 ? 34.384 -33.859 -13.709 1.00 39.55 127 GLY A N 1
ATOM 690 C CA . GLY A 1 115 ? 35.358 -33.534 -12.689 1.00 40.51 127 GLY A CA 1
ATOM 691 C C . GLY A 1 115 ? 35.152 -34.366 -11.448 1.00 41.98 127 GLY A C 1
ATOM 692 O O . GLY A 1 115 ? 34.629 -35.465 -11.529 1.00 42.36 127 GLY A O 1
ATOM 693 N N . GLU A 1 116 ? 35.564 -33.849 -10.296 1.00 43.08 128 GLU A N 1
ATOM 694 C CA . GLU A 1 116 ? 35.497 -34.631 -9.067 1.00 42.94 128 GLU A CA 1
ATOM 695 C C . GLU A 1 116 ? 34.062 -34.760 -8.546 1.00 43.06 128 GLU A C 1
ATOM 696 O O . GLU A 1 116 ? 33.526 -33.822 -7.972 1.00 44.22 128 GLU A O 1
ATOM 702 N N . MET A 1 117 ? 33.481 -35.952 -8.691 1.00 41.57 129 MET A N 1
ATOM 703 C CA . MET A 1 117 ? 32.105 -36.219 -8.287 1.00 39.15 129 MET A CA 1
ATOM 704 C C . MET A 1 117 ? 32.016 -36.804 -6.891 1.00 39.20 129 MET A C 1
ATOM 705 O O . MET A 1 117 ? 32.842 -37.618 -6.502 1.00 39.75 129 MET A O 1
ATOM 710 N N . LYS A 1 118 ? 31.006 -36.377 -6.137 1.00 42.26 130 LYS A N 1
ATOM 711 C CA . LYS A 1 118 ? 30.815 -36.836 -4.764 1.00 43.77 130 LYS A CA 1
ATOM 712 C C . LYS A 1 118 ? 29.594 -37.751 -4.624 1.00 43.56 130 LYS A C 1
ATOM 713 O O . LYS A 1 118 ? 29.253 -38.188 -3.526 1.00 47.29 130 LYS A O 1
ATOM 719 N N . ILE A 1 119 ? 28.926 -38.030 -5.735 1.00 40.35 131 ILE A N 1
ATOM 720 C CA . ILE A 1 119 ? 27.846 -38.997 -5.738 1.00 39.40 131 ILE A CA 1
ATOM 721 C C . ILE A 1 119 ? 28.151 -39.994 -6.839 1.00 38.36 131 ILE A C 1
ATOM 722 O O . ILE A 1 119 ? 28.785 -39.639 -7.825 1.00 36.55 131 ILE A O 1
ATOM 727 N N . PRO A 1 120 ? 27.736 -41.260 -6.657 1.00 38.83 132 PRO A N 1
ATOM 728 C CA . PRO A 1 120 ? 28.033 -42.290 -7.664 1.00 38.33 132 PRO A CA 1
ATOM 729 C C . PRO A 1 120 ? 27.302 -42.125 -8.997 1.00 35.71 132 PRO A C 1
ATOM 730 O O . PRO A 1 120 ? 26.121 -41.781 -9.056 1.00 33.90 132 PRO A O 1
ATOM 734 N N . VAL A 1 121 ? 28.039 -42.390 -10.070 1.00 36.28 133 VAL A N 1
ATOM 735 C CA . VAL A 1 121 ? 27.499 -42.322 -11.414 1.00 35.54 133 VAL A CA 1
ATOM 736 C C . VAL A 1 121 ? 27.415 -43.715 -11.991 1.00 36.05 133 VAL A C 1
ATOM 737 O O . VAL A 1 121 ? 28.429 -44.308 -12.395 1.00 33.51 133 VAL A O 1
ATOM 741 N N . LEU A 1 122 ? 26.187 -44.219 -12.028 1.00 38.46 134 LEU A N 1
ATOM 742 C CA . LEU A 1 122 ? 25.916 -45.579 -12.447 1.00 38.68 134 LEU A CA 1
ATOM 743 C C . LEU A 1 122 ? 25.705 -45.728 -13.952 1.00 41.44 134 LEU A C 1
ATOM 744 O O . LEU A 1 122 ? 25.001 -44.921 -14.596 1.00 41.70 134 LEU A O 1
ATOM 749 N N . ALA A 1 123 ? 26.305 -46.789 -14.489 1.00 44.83 135 ALA A N 1
ATOM 750 C CA . ALA A 1 123 ? 26.243 -47.128 -15.906 1.00 48.20 135 ALA A CA 1
ATOM 751 C C . ALA A 1 123 ? 25.019 -47.968 -16.206 1.00 52.84 135 ALA A C 1
ATOM 752 O O . ALA A 1 123 ? 24.687 -48.867 -15.433 1.00 54.91 135 ALA A O 1
ATOM 754 N N . ASP A 1 124 ? 24.342 -47.679 -17.319 1.00 55.31 136 ASP A N 1
ATOM 755 C CA . ASP A 1 124 ? 23.158 -48.451 -17.731 1.00 57.44 136 ASP A CA 1
ATOM 756 C C . ASP A 1 124 ? 23.018 -48.515 -19.257 1.00 59.50 136 ASP A C 1
ATOM 757 O O . ASP A 1 124 ? 21.997 -48.104 -19.813 1.00 59.85 136 ASP 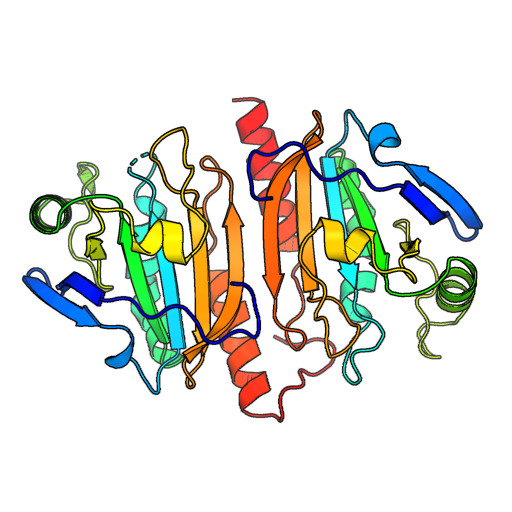A O 1
ATOM 762 N N . LYS A 1 125 ? 24.025 -49.081 -19.922 1.00 74.42 137 LYS A N 1
ATOM 763 C CA . LYS A 1 125 ? 24.055 -49.126 -21.379 1.00 76.34 137 LYS A CA 1
ATOM 764 C C . LYS A 1 125 ? 22.898 -49.975 -21.882 1.00 76.59 137 LYS A C 1
ATOM 765 O O . LYS A 1 125 ? 22.324 -49.708 -22.941 1.00 77.11 137 LYS A O 1
ATOM 771 N N . SER A 1 126 ? 22.554 -50.990 -21.097 1.00 76.30 138 SER A N 1
ATOM 772 C CA . SER A 1 126 ? 21.460 -51.904 -21.410 1.00 76.61 138 SER A CA 1
ATOM 773 C C . SER A 1 126 ? 20.090 -51.263 -21.215 1.00 74.17 138 SER A C 1
ATOM 774 O O . SER A 1 126 ? 19.082 -51.772 -21.715 1.00 74.49 138 SER A O 1
ATOM 777 N N . MET A 1 127 ? 20.063 -50.163 -20.464 1.00 71.87 139 MET A N 1
ATOM 778 C CA . MET A 1 127 ? 18.834 -49.418 -20.178 1.00 69.43 139 MET A CA 1
ATOM 779 C C . MET A 1 127 ? 17.766 -50.238 -19.474 1.00 68.39 139 MET A C 1
ATOM 780 O O . MET A 1 127 ? 16.602 -49.875 -19.506 1.00 66.95 139 MET A O 1
ATOM 785 N N . GLU A 1 128 ? 18.166 -51.324 -18.819 1.00 69.17 140 GLU A N 1
ATOM 786 C CA . GLU A 1 128 ? 17.224 -52.171 -18.094 1.00 68.37 140 GLU A CA 1
ATOM 787 C C . GLU A 1 128 ? 16.700 -51.474 -16.839 1.00 65.48 140 GLU A C 1
ATOM 788 O O . GLU A 1 128 ? 15.567 -51.701 -16.416 1.00 64.20 140 GLU A O 1
ATOM 794 N N . ILE A 1 129 ? 17.517 -50.603 -16.257 1.00 64.55 141 ILE A N 1
ATOM 795 C CA . ILE A 1 129 ? 17.084 -49.820 -15.099 1.00 61.91 141 ILE A CA 1
ATOM 796 C C . ILE A 1 129 ? 16.063 -48.749 -15.501 1.00 60.24 141 ILE A C 1
ATOM 797 O O . ILE A 1 129 ? 15.089 -48.514 -14.786 1.00 58.26 141 ILE A O 1
ATOM 802 N N . ALA A 1 130 ? 16.272 -48.129 -16.660 1.00 61.16 142 ALA A N 1
ATOM 803 C CA . ALA A 1 130 ? 15.362 -47.108 -17.166 1.00 59.91 142 ALA A CA 1
ATOM 804 C C . ALA A 1 130 ? 13.984 -47.679 -17.455 1.00 59.65 142 ALA A C 1
ATOM 805 O O . ALA A 1 130 ? 12.952 -47.035 -17.201 1.00 57.84 142 ALA A O 1
ATOM 807 N N . ARG A 1 131 ? 13.975 -48.895 -17.989 1.00 61.61 143 ARG A N 1
ATOM 808 C CA . ARG A 1 131 ? 12.730 -49.585 -18.270 1.00 61.77 143 ARG A CA 1
ATOM 809 C C . ARG A 1 131 ? 12.088 -49.954 -16.944 1.00 59.96 143 ARG A C 1
ATOM 810 O O . ARG A 1 131 ? 10.917 -49.672 -16.724 1.00 58.50 143 ARG A O 1
ATOM 818 N N . ASP A 1 132 ? 12.881 -50.507 -16.030 1.00 60.05 144 ASP A N 1
ATOM 819 C CA . ASP A 1 132 ? 12.374 -50.899 -14.714 1.00 58.50 144 ASP A CA 1
ATOM 820 C C . ASP A 1 132 ? 11.741 -49.737 -13.965 1.00 56.74 144 ASP A C 1
ATOM 821 O O . ASP A 1 132 ? 10.971 -49.937 -13.026 1.00 57.00 144 ASP A O 1
ATOM 826 N N . TYR A 1 133 ? 12.103 -48.520 -14.357 1.00 56.00 145 TYR A N 1
ATOM 827 C CA . TYR A 1 133 ? 11.567 -47.319 -13.728 1.00 52.82 145 TYR A CA 1
ATOM 828 C C . TYR A 1 133 ? 10.607 -46.529 -14.624 1.00 52.35 145 TYR A C 1
ATOM 829 O O . TYR A 1 133 ? 10.077 -45.485 -14.224 1.00 51.31 145 TYR A O 1
ATOM 838 N N . GLY A 1 134 ? 10.386 -47.045 -15.829 1.00 54.17 146 GLY A N 1
ATOM 839 C CA . GLY A 1 134 ? 9.387 -46.504 -16.733 1.00 54.11 146 GLY A CA 1
ATOM 840 C C . GLY A 1 134 ? 9.643 -45.101 -17.237 1.00 53.60 146 GLY A C 1
ATOM 841 O O . GLY A 1 134 ? 8.704 -44.333 -17.468 1.00 53.12 146 GLY A O 1
ATOM 842 N N . VAL A 1 135 ? 10.917 -44.765 -17.400 1.00 54.40 147 VAL A N 1
ATOM 843 C CA . VAL A 1 135 ? 11.307 -43.470 -17.935 1.00 54.27 147 VAL A CA 1
ATOM 844 C C . VAL A 1 135 ? 12.028 -43.667 -19.261 1.00 56.75 147 VAL A C 1
ATOM 845 O O . VAL A 1 135 ? 12.589 -42.724 -19.820 1.00 58.12 147 VAL A O 1
ATOM 849 N N . LEU A 1 136 ? 12.065 -44.909 -19.729 1.00 58.51 148 LEU A N 1
ATOM 850 C CA . LEU A 1 136 ? 12.693 -45.217 -21.007 1.00 61.07 148 LEU A CA 1
ATOM 851 C C . LEU A 1 136 ? 11.716 -44.973 -22.152 1.00 65.83 148 LEU A C 1
ATOM 852 O O . LEU A 1 136 ? 10.590 -45.465 -22.122 1.00 66.37 148 LEU A O 1
ATOM 857 N N . ILE A 1 137 ? 12.139 -44.203 -23.152 1.00 66.77 149 ILE A N 1
ATOM 858 C CA . ILE A 1 137 ? 11.338 -44.012 -24.359 1.00 70.07 149 ILE A CA 1
ATOM 859 C C . ILE A 1 137 ? 11.592 -45.143 -25.355 1.00 73.22 149 ILE A C 1
ATOM 860 O O . ILE A 1 137 ? 12.561 -45.096 -26.119 1.00 75.43 149 ILE A O 1
ATOM 865 N N . GLU A 1 138 ? 10.732 -46.164 -25.341 0.70 73.24 150 GLU A N 1
ATOM 866 C CA . GLU A 1 138 ? 10.874 -47.314 -26.244 0.70 74.77 150 GLU A CA 1
ATOM 867 C C . GLU A 1 138 ? 10.571 -46.978 -27.705 0.70 75.10 150 GLU A C 1
ATOM 868 O O . GLU A 1 138 ? 9.810 -47.685 -28.373 0.70 77.05 150 GLU A O 1
ATOM 874 N N . SER A 1 139 ? 11.155 -45.884 -28.183 0.50 73.24 151 SER A N 1
ATOM 875 C CA . SER A 1 139 ? 11.068 -45.503 -29.583 0.50 74.54 151 SER A CA 1
ATOM 876 C C . SER A 1 139 ? 12.312 -44.715 -29.972 0.50 75.18 151 SER A C 1
ATOM 877 O O . SER A 1 139 ? 12.881 -44.916 -31.045 0.50 77.72 151 SER A O 1
ATOM 880 N N . ALA A 1 140 ? 12.725 -43.819 -29.081 0.50 67.00 152 ALA A N 1
ATOM 881 C CA . ALA A 1 140 ? 13.890 -42.967 -29.300 0.50 66.44 152 ALA A CA 1
ATOM 882 C C . ALA A 1 140 ? 15.191 -43.551 -28.747 0.50 65.37 152 ALA A C 1
ATOM 883 O O . ALA A 1 140 ? 16.282 -43.115 -29.121 0.50 65.46 152 ALA A O 1
ATOM 885 N N . GLY A 1 141 ? 15.075 -44.526 -27.851 1.00 63.98 153 GLY A N 1
ATOM 886 C CA . GLY A 1 141 ? 16.240 -45.140 -27.235 1.00 63.92 153 GLY A CA 1
ATOM 887 C C . GLY A 1 141 ? 16.927 -44.226 -26.236 1.00 62.99 153 GLY A C 1
ATOM 888 O O . GLY A 1 141 ? 18.143 -44.296 -26.045 1.00 64.29 153 GLY A O 1
ATOM 889 N N . ILE A 1 142 ? 16.134 -43.367 -25.599 1.00 60.79 154 ILE A N 1
ATOM 890 C CA . ILE A 1 142 ? 16.632 -42.394 -24.633 1.00 57.23 154 ILE A CA 1
ATOM 891 C C . ILE A 1 142 ? 15.731 -42.384 -23.387 1.00 54.37 154 ILE A C 1
ATOM 892 O O . ILE A 1 142 ? 14.553 -42.761 -23.449 1.00 54.95 154 ILE A O 1
ATOM 897 N N . ALA A 1 143 ? 16.276 -41.931 -22.263 1.00 51.82 155 ALA A N 1
ATOM 898 C CA . ALA A 1 143 ? 15.509 -41.871 -21.028 1.00 48.89 155 ALA A CA 1
ATOM 899 C C . ALA A 1 143 ? 14.989 -40.456 -20.754 1.00 49.19 155 ALA A C 1
ATOM 900 O O . ALA A 1 143 ? 15.636 -39.460 -21.091 1.00 50.29 155 ALA A O 1
ATOM 902 N N . LEU A 1 144 ? 13.804 -40.372 -20.162 1.00 47.76 156 LEU A N 1
ATOM 903 C CA . LEU A 1 144 ? 13.272 -39.093 -19.724 1.00 47.33 156 LEU A CA 1
ATOM 904 C C . LEU A 1 144 ? 13.990 -38.726 -18.434 1.00 44.89 156 LEU A C 1
ATOM 905 O O . LEU A 1 144 ? 14.611 -39.581 -17.806 1.00 44.78 156 LEU A O 1
ATOM 910 N N . ARG A 1 145 ? 13.954 -37.456 -18.057 1.00 42.73 157 ARG A N 1
ATOM 911 C CA . ARG A 1 145 ? 14.565 -37.044 -16.800 1.00 40.47 157 ARG A CA 1
ATOM 912 C C . ARG A 1 145 ? 13.749 -37.540 -15.615 1.00 38.46 157 ARG A C 1
ATOM 913 O O . ARG A 1 145 ? 12.924 -36.803 -15.082 1.00 38.79 157 ARG A O 1
ATOM 921 N N . GLY A 1 146 ? 13.969 -38.772 -15.189 1.00 34.02 158 GLY A N 1
ATOM 922 C CA . GLY A 1 146 ? 13.234 -39.297 -14.059 1.00 32.83 158 GLY A CA 1
ATOM 923 C C . GLY A 1 146 ? 13.967 -39.146 -12.744 1.00 35.51 158 GLY A C 1
ATOM 924 O O . GLY A 1 146 ? 15.182 -39.332 -12.675 1.00 35.99 158 GLY A O 1
ATOM 925 N N . LEU A 1 147 ? 13.244 -38.776 -11.697 1.00 31.37 159 LEU A N 1
ATOM 926 C CA . LEU A 1 147 ? 13.836 -38.722 -10.368 1.00 37.03 159 LEU A CA 1
ATOM 927 C C . LEU A 1 147 ? 12.988 -39.497 -9.363 1.00 36.56 159 LEU A C 1
ATOM 928 O O . LEU A 1 147 ? 11.763 -39.368 -9.351 1.00 29.59 159 LEU A O 1
ATOM 933 N N . PHE A 1 148 ? 13.636 -40.275 -8.499 1.00 29.93 160 PHE A N 1
ATOM 934 C CA . PHE A 1 148 ? 12.893 -41.156 -7.601 1.00 32.24 160 PHE A CA 1
ATOM 935 C C . PHE A 1 148 ? 13.425 -41.172 -6.183 1.00 28.96 160 PHE A C 1
ATOM 936 O O . PHE A 1 148 ? 14.613 -41.379 -5.964 1.00 34.65 160 PHE A O 1
ATOM 944 N N . VAL A 1 149 ? 12.521 -40.964 -5.229 1.00 33.30 161 VAL A N 1
ATOM 945 C CA . VAL A 1 149 ? 12.859 -41.048 -3.814 1.00 33.67 161 VAL A CA 1
ATOM 946 C C . VAL A 1 149 ? 12.447 -42.392 -3.228 1.00 35.93 161 VAL A C 1
ATOM 947 O O . VAL A 1 149 ? 11.295 -42.775 -3.289 1.00 35.07 161 VAL A O 1
ATOM 951 N N . ILE A 1 150 ? 13.406 -43.090 -2.636 1.00 37.47 162 ILE A N 1
ATOM 952 C CA . ILE A 1 150 ? 13.173 -44.396 -2.055 1.00 36.75 162 ILE A CA 1
ATOM 953 C C . ILE A 1 150 ? 13.479 -44.294 -0.571 1.00 38.65 162 ILE A C 1
ATOM 954 O O . ILE A 1 150 ? 14.524 -43.758 -0.198 1.00 37.99 162 ILE A O 1
ATOM 959 N N . ASP A 1 151 ? 12.576 -44.788 0.278 1.00 40.04 163 ASP A N 1
ATOM 960 C CA . ASP A 1 151 ? 12.788 -44.698 1.730 1.00 41.95 163 ASP A CA 1
ATOM 961 C C . ASP A 1 151 ? 13.658 -45.821 2.331 1.00 44.92 163 ASP A C 1
ATOM 962 O O . ASP A 1 151 ? 14.254 -46.633 1.605 1.00 44.89 163 ASP A O 1
ATOM 967 N N . LYS A 1 152 ? 13.691 -45.872 3.664 1.00 45.71 164 LYS A N 1
ATOM 968 C CA . LYS A 1 152 ? 14.597 -46.764 4.393 1.00 44.87 164 LYS A CA 1
ATOM 969 C C . LYS A 1 152 ? 14.165 -48.225 4.286 1.00 46.60 164 LYS A C 1
ATOM 970 O O . LYS A 1 152 ? 14.932 -49.132 4.573 1.00 48.24 164 LYS A O 1
ATOM 976 N N . LYS A 1 153 ? 12.924 -48.442 3.875 1.00 47.29 165 LYS A N 1
ATOM 977 C CA . LYS A 1 153 ? 12.405 -49.787 3.702 1.00 48.81 165 LYS A CA 1
ATOM 978 C C . LYS A 1 153 ? 12.370 -50.170 2.233 1.00 50.47 165 LYS A C 1
ATOM 979 O O . LYS A 1 153 ? 11.753 -51.163 1.864 1.00 52.26 165 LYS A O 1
ATOM 985 N N . GLY A 1 154 ? 12.974 -49.342 1.391 1.00 50.23 166 GLY A N 1
ATOM 986 C CA . GLY A 1 154 ? 13.114 -49.670 -0.014 1.00 50.93 166 GLY A CA 1
ATOM 987 C C . GLY A 1 154 ? 11.858 -49.465 -0.843 1.00 51.56 166 GLY A C 1
AT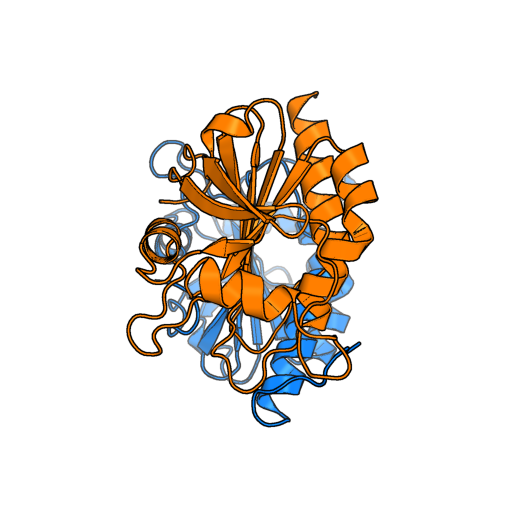OM 988 O O . GLY A 1 154 ? 11.729 -50.059 -1.919 1.00 53.01 166 GLY A O 1
ATOM 989 N N . THR A 1 155 ? 10.934 -48.634 -0.355 1.00 50.85 167 THR A N 1
ATOM 990 C CA . THR A 1 155 ? 9.706 -48.321 -1.098 1.00 49.04 167 THR A CA 1
ATOM 991 C C . THR A 1 155 ? 9.689 -46.951 -1.799 1.00 45.80 167 THR A C 1
ATOM 992 O O . THR A 1 155 ? 10.309 -45.982 -1.341 1.00 43.38 167 THR A O 1
ATOM 996 N N . LEU A 1 156 ? 8.966 -46.891 -2.918 1.00 44.09 168 LEU A N 1
ATOM 997 C CA . LEU A 1 156 ? 8.883 -45.683 -3.727 1.00 42.55 168 LEU A CA 1
ATOM 998 C C . LEU A 1 156 ? 8.010 -44.649 -3.026 1.00 43.86 168 LEU A C 1
ATOM 999 O O . LEU A 1 156 ? 6.849 -44.913 -2.719 1.00 47.26 168 LEU A O 1
ATOM 1004 N N . ARG A 1 157 ? 8.563 -43.469 -2.779 1.00 41.31 169 ARG A N 1
ATOM 1005 C CA . ARG A 1 157 ? 7.832 -42.423 -2.065 1.00 40.45 169 ARG A CA 1
ATOM 1006 C C . ARG A 1 157 ? 7.523 -41.225 -2.946 1.00 38.80 169 ARG A C 1
ATOM 1007 O O . ARG A 1 157 ? 6.580 -40.493 -2.689 1.00 39.10 169 ARG A O 1
ATOM 1015 N N . HIS A 1 158 ? 8.333 -41.017 -3.969 1.00 38.27 170 HIS A N 1
ATOM 1016 C CA . HIS A 1 158 ? 8.150 -39.883 -4.851 1.00 38.78 170 HIS A CA 1
ATOM 1017 C C . HIS A 1 158 ? 8.636 -40.217 -6.249 1.00 38.71 170 HIS A C 1
ATOM 1018 O O . HIS A 1 158 ? 9.621 -40.947 -6.418 1.00 37.93 170 HIS A O 1
ATOM 1025 N N . SER A 1 159 ? 7.979 -39.657 -7.255 1.00 39.26 171 SER A N 1
ATOM 1026 C CA . SER A 1 159 ? 8.510 -39.751 -8.606 1.00 41.77 171 SER A CA 1
ATOM 1027 C C . SER A 1 159 ? 8.226 -38.481 -9.405 1.00 43.31 171 SER A C 1
ATOM 1028 O O . SER A 1 159 ? 7.078 -38.169 -9.738 1.00 45.70 171 SER A O 1
ATOM 1031 N N . THR A 1 160 ? 9.294 -37.741 -9.669 1.00 42.15 172 THR A N 1
ATOM 1032 C CA . THR A 1 160 ? 9.264 -36.625 -10.586 1.00 42.66 172 THR A CA 1
ATOM 1033 C C . THR A 1 160 ? 9.712 -37.186 -11.913 1.00 40.46 172 THR A C 1
ATOM 1034 O O . THR A 1 160 ? 10.668 -37.943 -11.953 1.00 42.33 172 THR A O 1
ATOM 1038 N N . ILE A 1 161 ? 9.007 -36.873 -12.991 1.00 37.12 173 ILE A N 1
ATOM 1039 C CA . ILE A 1 161 ? 9.481 -37.217 -14.331 1.00 36.74 173 ILE A CA 1
ATOM 1040 C C . ILE A 1 161 ? 9.262 -36.015 -15.257 1.00 38.68 173 ILE A C 1
ATOM 1041 O O . ILE A 1 161 ? 8.148 -35.495 -15.342 1.00 40.66 173 ILE A O 1
ATOM 1046 N N . ASN A 1 162 ? 10.334 -35.524 -15.878 1.00 41.24 174 ASN A N 1
ATOM 1047 C CA . ASN A 1 162 ? 10.269 -34.375 -16.799 1.00 42.40 174 ASN A CA 1
ATOM 1048 C C . ASN A 1 162 ? 10.569 -34.744 -18.247 1.00 41.43 174 ASN A C 1
ATOM 1049 O O . ASN A 1 162 ? 11.334 -35.665 -18.510 1.00 40.70 174 ASN A O 1
ATOM 1054 N N . ASP A 1 163 ? 10.017 -33.986 -19.187 1.00 42.49 175 ASP A N 1
ATOM 1055 C CA . ASP A 1 163 ? 10.419 -34.110 -20.582 1.00 44.65 175 ASP A CA 1
ATOM 1056 C C . ASP A 1 163 ? 11.841 -33.574 -20.666 1.00 47.98 175 ASP A C 1
ATOM 1057 O O . ASP A 1 163 ? 12.248 -32.760 -19.833 1.00 46.38 175 ASP A O 1
ATOM 1062 N N . LEU A 1 164 ? 12.596 -34.024 -21.666 1.00 48.12 176 LEU A N 1
ATOM 1063 C CA . LEU A 1 164 ? 14.042 -33.739 -21.760 1.00 48.91 176 LEU A CA 1
ATOM 1064 C C . LEU A 1 164 ? 14.546 -32.293 -21.527 1.00 51.49 176 LEU A C 1
ATOM 1065 O O . LEU A 1 164 ? 15.590 -32.109 -20.879 1.00 51.85 176 LEU A O 1
ATOM 1070 N N . PRO A 1 165 ? 13.834 -31.273 -22.056 1.00 52.10 177 PRO A N 1
ATOM 1071 C CA . PRO A 1 165 ? 14.341 -29.894 -21.929 1.00 52.99 177 PRO A CA 1
ATOM 1072 C C . PRO A 1 165 ? 14.345 -29.286 -20.526 1.00 53.17 177 PRO A C 1
ATOM 1073 O O . PRO A 1 165 ? 15.010 -28.269 -20.342 1.00 54.30 177 PRO A O 1
ATOM 1077 N N . VAL A 1 166 ? 13.636 -29.867 -19.563 1.00 52.06 178 VAL A N 1
ATOM 1078 C CA . VAL A 1 166 ? 13.533 -29.218 -18.257 1.00 50.48 178 VAL A CA 1
ATOM 1079 C C . VAL A 1 166 ? 14.281 -29.930 -17.140 1.00 49.87 178 VAL A C 1
ATOM 1080 O O . VAL A 1 166 ? 13.980 -31.080 -16.805 1.00 49.11 178 VAL A O 1
ATOM 1084 N N . GLY A 1 167 ? 15.236 -29.211 -16.551 1.00 49.80 179 GLY A N 1
ATOM 1085 C CA . GLY A 1 167 ? 16.016 -29.719 -15.441 1.00 47.99 179 GLY A CA 1
ATOM 1086 C C . GLY A 1 167 ? 15.286 -29.774 -14.108 1.00 48.31 179 GLY A C 1
ATOM 1087 O O . GLY A 1 167 ? 14.133 -29.336 -13.975 1.00 49.75 179 GLY A O 1
ATOM 1088 N N . ARG A 1 168 ? 15.974 -30.330 -13.115 1.00 46.83 180 ARG A N 1
ATOM 1089 C CA . ARG A 1 168 ? 15.392 -30.566 -11.800 1.00 45.73 180 ARG A CA 1
ATOM 1090 C C . ARG A 1 168 ? 16.008 -29.634 -10.762 1.00 46.91 180 ARG A C 1
ATOM 1091 O O . ARG A 1 168 ? 17.042 -29.036 -11.016 1.00 48.15 180 ARG A O 1
ATOM 1099 N N . ASN A 1 169 ? 15.325 -29.441 -9.637 1.00 47.34 181 ASN A N 1
ATOM 1100 C CA . ASN A 1 169 ? 15.789 -28.513 -8.608 1.00 47.69 181 ASN A CA 1
ATOM 1101 C C . ASN A 1 169 ? 16.166 -29.221 -7.304 1.00 47.17 181 ASN A C 1
ATOM 1102 O O . ASN A 1 169 ? 15.369 -29.980 -6.754 1.00 47.28 181 ASN A O 1
ATOM 1107 N N . VAL A 1 170 ? 17.382 -28.981 -6.818 1.00 46.71 182 VAL A N 1
ATOM 1108 C CA . VAL A 1 170 ? 17.885 -29.673 -5.630 1.00 43.93 182 VAL A CA 1
ATOM 1109 C C . VAL A 1 170 ? 17.135 -29.316 -4.356 1.00 43.32 182 VAL A C 1
ATOM 1110 O O . VAL A 1 170 ? 16.834 -30.178 -3.540 1.00 36.65 182 VAL A O 1
ATOM 1114 N N . ASP A 1 171 ? 16.849 -28.032 -4.192 1.00 45.42 183 ASP A N 1
ATOM 1115 C CA . ASP A 1 171 ? 16.090 -27.535 -3.053 1.00 46.96 183 ASP A CA 1
ATOM 1116 C C . ASP A 1 171 ? 14.741 -28.247 -2.919 1.00 46.09 183 ASP A C 1
ATOM 1117 O O . ASP A 1 171 ? 14.298 -28.574 -1.809 1.00 47.02 183 ASP A O 1
ATOM 1122 N N . GLU A 1 172 ? 14.077 -28.479 -4.048 1.00 44.65 184 GLU A N 1
ATOM 1123 C CA . GLU A 1 172 ? 12.816 -29.198 -4.013 1.00 43.48 184 GLU A CA 1
ATOM 1124 C C . GLU A 1 172 ? 13.022 -30.654 -3.593 1.00 40.54 184 GLU A C 1
ATOM 1125 O O . GLU A 1 172 ? 12.282 -31.174 -2.763 1.00 41.19 184 GLU A O 1
ATOM 1131 N N . VAL A 1 173 ? 14.052 -31.304 -4.122 1.00 37.27 185 VAL A N 1
ATOM 1132 C CA . VAL A 1 173 ? 14.328 -32.693 -3.740 1.00 34.81 185 VAL A CA 1
ATOM 1133 C C . VAL A 1 173 ? 14.631 -32.796 -2.240 1.00 35.76 185 VAL A C 1
ATOM 1134 O O . VAL A 1 173 ? 14.103 -33.662 -1.545 1.00 38.46 185 VAL A O 1
ATOM 1138 N N . LEU A 1 174 ? 15.469 -31.898 -1.742 1.00 34.41 186 LEU A N 1
ATOM 1139 C CA . LEU A 1 174 ? 15.768 -31.847 -0.320 1.00 34.27 186 LEU A CA 1
ATOM 1140 C C . LEU A 1 174 ? 14.482 -31.647 0.492 1.00 38.35 186 LEU A C 1
ATOM 1141 O O . LEU A 1 174 ? 14.293 -32.310 1.517 1.00 40.52 186 LEU A O 1
ATOM 1146 N N . ARG A 1 175 ? 13.596 -30.762 0.024 1.00 37.46 187 ARG A N 1
ATOM 1147 C CA . ARG A 1 175 ? 12.290 -30.555 0.673 1.00 37.86 187 ARG A CA 1
ATOM 1148 C C . ARG A 1 175 ? 11.451 -31.844 0.766 1.00 37.06 187 ARG A C 1
ATOM 1149 O O . ARG A 1 175 ? 10.928 -32.189 1.831 1.00 36.55 187 ARG A O 1
ATOM 1157 N N . VAL A 1 176 ? 11.326 -32.552 -0.353 1.00 36.47 188 VAL A N 1
ATOM 1158 C CA . VAL A 1 176 ? 10.578 -33.807 -0.376 1.00 37.31 188 VAL A CA 1
ATOM 1159 C C . VAL A 1 176 ? 11.191 -34.825 0.583 1.00 37.59 188 VAL A C 1
ATOM 1160 O O . VAL A 1 176 ? 10.488 -35.458 1.379 1.00 38.69 188 VAL A O 1
ATOM 1164 N N . VAL A 1 177 ? 12.512 -34.948 0.543 1.00 43.40 189 VAL A N 1
ATOM 1165 C CA . VAL A 1 177 ? 13.183 -35.927 1.387 1.00 45.00 189 VAL A CA 1
ATOM 1166 C C . VAL A 1 177 ? 12.988 -35.641 2.880 1.00 46.83 189 VAL A C 1
ATOM 1167 O O . VAL A 1 177 ? 12.646 -36.554 3.654 1.00 47.39 189 VAL A O 1
ATOM 1171 N N . GLU A 1 178 ? 13.187 -34.387 3.282 1.00 46.31 190 GLU A N 1
ATOM 1172 C CA . GLU A 1 178 ? 13.046 -34.049 4.690 1.00 48.22 190 GLU A CA 1
ATOM 1173 C C . GLU A 1 178 ? 11.608 -34.189 5.149 1.00 48.33 190 GLU A C 1
ATOM 1174 O O . GLU A 1 178 ? 11.353 -34.562 6.299 1.00 50.46 190 GLU A O 1
ATOM 1180 N N . ALA A 1 179 ? 10.667 -33.901 4.250 1.00 46.82 191 ALA A N 1
ATOM 1181 C CA . ALA A 1 179 ? 9.243 -34.065 4.582 1.00 47.45 191 ALA A CA 1
ATOM 1182 C C . ALA A 1 179 ? 8.882 -35.536 4.811 1.00 49.68 191 ALA A C 1
ATOM 1183 O O . ALA A 1 179 ? 8.266 -35.880 5.822 1.00 52.04 191 ALA A O 1
ATOM 1185 N N . PHE A 1 180 ? 9.285 -36.398 3.879 1.00 49.73 192 PHE A N 1
ATOM 1186 C CA . PHE A 1 180 ? 9.051 -37.836 4.023 1.00 51.29 192 PHE A CA 1
ATOM 1187 C C . PHE A 1 180 ? 9.728 -38.398 5.264 1.00 53.24 192 PHE A C 1
ATOM 1188 O O . PHE A 1 180 ? 9.211 -39.322 5.900 1.00 55.75 192 PHE A O 1
ATOM 1196 N N . GLN A 1 181 ? 10.890 -37.848 5.598 1.00 52.23 193 GLN A N 1
ATOM 1197 C CA . GLN A 1 181 ? 11.566 -38.248 6.823 1.00 53.43 193 GLN A CA 1
ATOM 1198 C C . GLN A 1 181 ? 10.755 -37.865 8.060 1.00 52.82 193 GLN A C 1
ATOM 1199 O O . GLN A 1 181 ? 10.545 -38.701 8.948 1.00 50.99 193 GLN A O 1
ATOM 1205 N N . TYR A 1 182 ? 10.289 -36.614 8.108 1.00 61.58 194 TYR A N 1
ATOM 1206 C CA . TYR A 1 182 ? 9.505 -36.152 9.251 1.00 62.82 194 TYR A CA 1
ATOM 1207 C C . TYR A 1 182 ? 8.227 -36.967 9.389 1.00 64.56 194 TYR A C 1
ATOM 1208 O O . TYR A 1 182 ? 7.792 -37.272 10.501 1.00 65.52 194 TYR A O 1
ATOM 1217 N N . ALA A 1 183 ? 7.643 -37.333 8.250 1.00 65.65 195 ALA A N 1
ATOM 1218 C CA . ALA A 1 183 ? 6.465 -38.192 8.235 1.00 67.81 195 ALA A CA 1
ATOM 1219 C C . ALA A 1 183 ? 6.767 -39.558 8.849 1.00 76.77 195 ALA A C 1
ATOM 1220 O O . ALA A 1 183 ? 6.098 -39.977 9.794 1.00 78.05 195 ALA A O 1
ATOM 1222 N N . ASP A 1 184 ? 7.795 -40.233 8.333 1.00 77.38 196 ASP A N 1
ATOM 1223 C CA . ASP A 1 184 ? 8.172 -41.552 8.839 1.00 81.39 196 ASP A CA 1
ATOM 1224 C C . ASP A 1 184 ? 8.508 -41.523 10.327 1.00 85.54 196 ASP A C 1
ATOM 1225 O O . ASP A 1 184 ? 8.314 -42.511 11.039 1.00 88.61 196 ASP A O 1
ATOM 1230 N N . GLU A 1 185 ? 8.984 -40.373 10.793 1.00 86.12 197 GLU A N 1
ATOM 1231 C CA . GLU A 1 185 ? 9.288 -40.188 12.208 1.00 89.70 197 GLU A CA 1
ATOM 1232 C C . GLU A 1 185 ? 8.040 -39.858 13.017 1.00 92.88 197 GLU A C 1
ATOM 1233 O O . GLU A 1 185 ? 7.796 -40.443 14.073 1.00 96.82 197 GLU A O 1
ATOM 1239 N N . ASN A 1 186 ? 7.252 -38.910 12.520 1.00 91.62 198 ASN A N 1
ATOM 1240 C CA . ASN A 1 186 ? 6.052 -38.484 13.229 1.00 93.61 198 ASN A CA 1
ATOM 1241 C C . ASN A 1 186 ? 4.759 -39.146 12.733 1.00 94.06 198 ASN A C 1
ATOM 1242 O O . ASN A 1 186 ? 3.749 -38.474 12.510 1.00 93.43 198 ASN A O 1
ATOM 1247 N N . GLY A 1 187 ? 4.802 -40.466 12.565 1.00 94.47 199 GLY A N 1
ATOM 1248 C CA . GLY A 1 187 ? 3.611 -41.252 12.290 1.00 97.49 199 GLY A CA 1
ATOM 1249 C C . GLY A 1 187 ? 2.955 -41.030 10.941 1.00 99.03 199 GLY A C 1
ATOM 1250 O O . GLY A 1 187 ? 1.730 -41.071 10.834 1.00 102.57 199 GLY A O 1
ATOM 1251 N N . ASP A 1 188 ? 3.771 -40.792 9.917 1.00 97.05 200 ASP A N 1
ATOM 1252 C CA . ASP A 1 188 ? 3.301 -40.680 8.532 1.00 98.14 200 ASP A CA 1
ATOM 1253 C C . ASP A 1 188 ? 2.290 -39.555 8.304 1.00 100.73 200 ASP A C 1
ATOM 1254 O O . ASP A 1 188 ? 1.460 -39.635 7.401 1.00 103.37 200 ASP A O 1
ATOM 1259 N N . ALA A 1 189 ? 2.374 -38.508 9.119 1.00 101.04 201 ALA A N 1
ATOM 1260 C CA . ALA A 1 189 ? 1.483 -37.358 8.999 1.00 105.03 201 ALA A CA 1
ATOM 1261 C C . ALA A 1 189 ? 2.239 -36.049 9.207 1.00 105.30 201 ALA A C 1
ATOM 1262 O O . ALA A 1 189 ? 2.900 -35.863 10.229 1.00 103.71 201 ALA A O 1
ATOM 1264 N N . ILE A 1 190 ? 2.137 -35.143 8.238 1.00 108.77 202 ILE A N 1
ATOM 1265 C CA . ILE A 1 190 ? 2.819 -33.853 8.319 1.00 110.12 202 ILE A CA 1
ATOM 1266 C C . ILE A 1 190 ? 1.857 -32.740 8.734 1.00 118.42 202 ILE A C 1
ATOM 1267 O O . ILE A 1 190 ? 0.772 -32.614 8.164 1.00 122.11 202 ILE A O 1
ATOM 1272 N N . PRO A 1 191 ? 2.252 -31.937 9.740 1.00 122.74 203 PRO A N 1
ATOM 1273 C CA . PRO A 1 191 ? 1.491 -30.775 10.212 1.00 130.79 203 PRO A CA 1
ATOM 1274 C C . PRO A 1 191 ? 1.049 -29.856 9.082 1.00 141.20 203 PRO A C 1
ATOM 1275 O O . PRO A 1 191 ? 1.735 -29.749 8.063 1.00 139.74 203 PRO A O 1
ATOM 1279 N N . CYS A 1 192 ? -0.090 -29.198 9.272 1.00 58.82 204 CYS A N 1
ATOM 1280 C CA . CYS A 1 192 ? -0.682 -28.374 8.222 1.00 65.35 204 CYS A CA 1
ATOM 1281 C C . CYS A 1 192 ? 0.076 -27.066 7.994 1.00 71.42 204 CYS A C 1
ATOM 1282 O O . CYS A 1 192 ? -0.244 -26.038 8.595 1.00 72.64 204 CYS A O 1
ATOM 1285 N N . GLY A 1 193 ? 1.075 -27.122 7.112 1.00 76.07 205 GLY A N 1
ATOM 1286 C CA . GLY A 1 193 ? 1.938 -25.983 6.827 1.00 80.18 205 GLY A CA 1
ATOM 1287 C C . GLY A 1 193 ? 3.345 -26.160 7.380 1.00 83.21 205 GLY A C 1
ATOM 1288 O O . GLY A 1 193 ? 3.701 -25.555 8.395 1.00 83.82 205 GLY A O 1
ATOM 1289 N N . TRP A 1 194 ? 4.151 -26.977 6.702 1.00 84.86 206 TRP A N 1
ATOM 1290 C CA . TRP A 1 194 ? 5.471 -27.346 7.201 1.00 86.52 206 TRP A CA 1
ATOM 1291 C C . TRP A 1 194 ? 6.616 -26.558 6.551 1.00 89.66 206 TRP A C 1
ATOM 1292 O O . TRP A 1 194 ? 6.396 -25.734 5.664 1.00 90.27 206 TRP A O 1
ATOM 1303 N N . THR A 1 195 ? 7.839 -26.818 7.005 1.00 91.81 207 THR A N 1
ATOM 1304 C CA . THR A 1 195 ? 9.015 -26.091 6.534 1.00 93.71 207 THR A CA 1
ATOM 1305 C C . THR A 1 195 ? 10.054 -27.024 5.916 1.00 93.53 207 THR A C 1
ATOM 1306 O O . THR A 1 195 ? 11.099 -27.291 6.514 1.00 93.47 207 THR A O 1
ATOM 1310 N N . ALA B 1 24 ? 0.835 -45.332 -19.972 1.00 77.14 36 ALA B N 1
ATOM 1311 C CA . ALA B 1 24 ? 0.866 -43.953 -20.454 1.00 75.86 36 ALA B CA 1
ATOM 1312 C C . ALA B 1 24 ? 1.860 -43.081 -19.674 1.00 75.18 36 ALA B C 1
ATOM 1313 O O . ALA B 1 24 ? 1.744 -42.928 -18.455 1.00 74.84 36 ALA B O 1
ATOM 1315 N N . THR B 1 25 ? 2.835 -42.515 -20.387 1.00 74.38 37 THR B N 1
ATOM 1316 C CA . THR B 1 25 ? 3.875 -41.691 -19.768 1.00 73.11 37 THR B CA 1
ATOM 1317 C C . THR B 1 25 ? 4.112 -40.354 -20.493 1.00 69.07 37 THR B C 1
ATOM 1318 O O . THR B 1 25 ? 3.310 -39.936 -21.318 1.00 67.74 37 THR B O 1
ATOM 1322 N N . VAL B 1 26 ? 5.222 -39.693 -20.183 1.00 68.15 38 VAL B N 1
ATOM 1323 C CA . VAL B 1 26 ? 5.486 -38.339 -20.678 1.00 66.21 38 VAL B CA 1
ATOM 1324 C C . VAL B 1 26 ? 5.790 -38.329 -22.183 1.00 64.69 38 VAL B C 1
ATOM 1325 O O . VAL B 1 26 ? 6.230 -39.336 -22.735 1.00 66.30 38 VAL B O 1
ATOM 1329 N N . ARG B 1 27 ? 5.547 -37.186 -22.824 1.00 62.47 39 ARG B N 1
ATOM 1330 C CA . ARG B 1 27 ? 5.613 -37.013 -24.281 1.00 62.18 39 ARG B CA 1
ATOM 1331 C C . ARG B 1 27 ? 4.444 -37.683 -24.990 1.00 62.45 39 ARG B C 1
ATOM 1332 O O . ARG B 1 27 ? 4.441 -37.795 -26.215 1.00 63.28 39 ARG B O 1
ATOM 1340 N N . ASP B 1 28 ? 3.461 -38.143 -24.222 1.00 62.25 40 ASP B N 1
ATOM 1341 C CA . ASP B 1 28 ? 2.240 -38.697 -24.807 1.00 63.92 40 ASP B CA 1
ATOM 1342 C C . ASP B 1 28 ? 1.085 -37.712 -24.724 1.00 60.52 40 ASP B C 1
ATOM 1343 O O . ASP B 1 28 ? 0.960 -36.975 -23.740 1.00 57.91 40 ASP B O 1
ATOM 1348 N N . PRO B 1 29 ? 0.239 -37.692 -25.764 1.00 59.90 41 PRO B N 1
ATOM 1349 C CA . PRO B 1 29 ? -1.027 -36.962 -25.733 1.00 58.89 41 PRO B CA 1
ATOM 1350 C C . PRO B 1 29 ? -1.769 -37.325 -24.456 1.00 58.60 41 PRO B C 1
ATOM 1351 O O . PRO B 1 29 ? -2.054 -38.496 -24.221 1.00 60.73 41 PRO B O 1
ATOM 1355 N N . ALA B 1 30 ? -2.035 -36.334 -23.621 1.00 54.88 42 ALA B N 1
ATOM 1356 C CA . ALA B 1 30 ? -2.612 -36.573 -22.309 1.00 53.41 42 ALA B CA 1
ATOM 1357 C C . ALA B 1 30 ? -4.006 -37.222 -22.370 1.00 55.97 42 ALA B C 1
ATOM 1358 O O . ALA B 1 30 ? -4.806 -36.954 -23.283 1.00 56.84 42 ALA B O 1
ATOM 1360 N N . PRO B 1 31 ? -4.283 -38.117 -21.410 1.00 56.07 43 PRO B N 1
ATOM 1361 C CA . PRO B 1 31 ? -5.586 -38.771 -21.294 1.00 56.52 43 PRO B CA 1
ATOM 1362 C C . PRO B 1 31 ? -6.705 -37.728 -21.209 1.00 56.78 43 PRO B C 1
ATOM 1363 O O . PRO B 1 31 ? -6.633 -36.805 -20.390 1.00 54.16 43 PRO B O 1
ATOM 1367 N N . GLN B 1 32 ? -7.716 -37.865 -22.062 1.00 60.48 44 GLN B N 1
ATOM 1368 C CA . GLN B 1 32 ? -8.825 -36.921 -22.070 1.00 60.03 44 GLN B CA 1
ATOM 1369 C C . GLN B 1 32 ? -9.580 -36.961 -20.748 1.00 56.61 44 GLN B C 1
ATOM 1370 O O . GLN B 1 32 ? -9.795 -38.039 -20.176 1.00 55.39 44 GLN B O 1
ATOM 1376 N N . PHE B 1 33 ? -9.949 -35.786 -20.248 1.00 55.32 45 PHE B N 1
ATOM 1377 C CA . PHE B 1 33 ? -10.799 -35.718 -19.070 1.00 55.88 45 PHE B CA 1
ATOM 1378 C C . PHE B 1 33 ? -11.930 -34.713 -19.292 1.00 59.12 45 PHE B C 1
ATOM 1379 O O . PHE B 1 33 ? -11.747 -33.657 -19.900 1.00 60.85 45 PHE B O 1
ATOM 1387 N N . SER B 1 34 ? -13.102 -35.051 -18.774 1.00 58.92 46 SER B N 1
ATOM 1388 C CA . SER B 1 34 ? -14.268 -34.190 -18.861 1.00 58.42 46 SER B CA 1
ATOM 1389 C C . SER B 1 34 ? -15.100 -34.409 -17.612 1.00 56.34 46 SER B C 1
ATOM 1390 O O . SER B 1 34 ? -14.780 -35.282 -16.801 1.00 55.99 46 SER B O 1
ATOM 1393 N N . GLY B 1 35 ? -16.149 -33.616 -17.428 1.00 54.93 47 GLY B N 1
ATOM 1394 C CA . GLY B 1 35 ? -17.029 -33.857 -16.299 1.00 51.65 47 GLY B CA 1
ATOM 1395 C C . GLY B 1 35 ? -17.670 -32.618 -15.734 1.00 50.24 47 GLY B C 1
ATOM 1396 O O . GLY B 1 35 ? -17.555 -31.531 -16.290 1.00 52.62 47 GLY B O 1
ATOM 1397 N N . LYS B 1 36 ? -18.376 -32.795 -14.629 1.00 49.00 48 LYS B N 1
ATOM 1398 C CA . LYS B 1 36 ? -18.972 -31.668 -13.929 1.00 49.02 48 LYS B CA 1
ATOM 1399 C C . LYS B 1 36 ? -17.984 -31.134 -12.882 1.00 46.04 48 LYS B C 1
ATOM 1400 O O . LYS B 1 36 ? -17.455 -31.887 -12.061 1.00 45.19 48 LYS B O 1
ATOM 1406 N N . ALA B 1 37 ? -17.713 -29.838 -12.946 1.00 43.04 49 ALA B N 1
ATOM 1407 C CA . ALA B 1 37 ? -16.804 -29.211 -12.012 1.00 40.49 49 ALA B CA 1
ATOM 1408 C C . ALA B 1 37 ? -17.494 -28.073 -11.284 1.00 42.03 49 ALA B C 1
ATOM 1409 O O . ALA B 1 37 ? -18.545 -27.607 -11.699 1.00 42.42 49 ALA B O 1
ATOM 1411 N N . VAL B 1 38 ? -16.877 -27.599 -10.213 1.00 40.73 50 VAL B N 1
ATOM 1412 C CA . VAL B 1 38 ? -17.339 -26.386 -9.567 1.00 40.48 50 VAL B CA 1
ATOM 1413 C C . VAL B 1 38 ? -16.461 -25.272 -10.090 1.00 40.31 50 VAL B C 1
ATOM 1414 O O . VAL B 1 38 ? -15.255 -25.240 -9.819 1.00 38.85 50 VAL B O 1
ATOM 1418 N N . VAL B 1 39 ? -17.071 -24.388 -10.872 1.00 42.38 51 VAL B N 1
ATOM 1419 C CA . VAL B 1 39 ? -16.374 -23.280 -11.503 1.00 43.69 51 VAL B CA 1
ATOM 1420 C C . VAL B 1 39 ? -17.042 -21.988 -11.083 1.00 46.17 51 VAL B C 1
ATOM 1421 O O . VAL B 1 39 ? -18.244 -21.818 -11.286 1.00 48.16 51 VAL B O 1
ATOM 1425 N N . ASP B 1 40 ? -16.265 -21.069 -10.517 1.00 45.84 52 ASP B N 1
ATOM 1426 C CA . ASP B 1 40 ? -16.800 -19.777 -10.052 1.00 45.95 52 ASP B CA 1
ATOM 1427 C C . ASP B 1 40 ? -17.952 -19.914 -9.052 1.00 44.62 52 ASP B C 1
ATOM 1428 O O . ASP B 1 40 ? -18.904 -19.140 -9.077 1.00 46.03 52 ASP B O 1
ATOM 1433 N N . GLY B 1 41 ? -17.845 -20.890 -8.159 1.00 60.30 53 GLY B N 1
ATOM 1434 C CA . GLY B 1 41 ? -18.884 -21.140 -7.177 1.00 59.15 53 GLY B CA 1
ATOM 1435 C C . GLY B 1 41 ? -20.132 -21.799 -7.751 1.00 59.46 53 GLY B C 1
ATOM 1436 O O . GLY B 1 41 ? -21.154 -21.877 -7.082 1.00 58.82 53 GLY B O 1
ATOM 1437 N N . ALA B 1 42 ? -20.035 -22.300 -8.980 1.00 60.55 54 ALA B N 1
ATOM 1438 C CA . ALA B 1 42 ? -21.156 -22.929 -9.663 1.00 61.05 54 ALA B CA 1
ATOM 1439 C C . ALA B 1 42 ? -20.751 -24.220 -10.391 1.00 61.66 54 ALA B C 1
ATOM 1440 O O . ALA B 1 42 ? -19.599 -24.386 -10.777 1.00 62.19 54 ALA B O 1
ATOM 1442 N N . ILE B 1 43 ? -21.705 -25.133 -10.568 1.00 61.75 55 ILE B N 1
ATOM 1443 C CA . ILE B 1 43 ? -21.460 -26.380 -11.282 1.00 62.51 55 ILE B CA 1
ATOM 1444 C C . ILE B 1 43 ? -21.529 -26.198 -12.802 1.00 64.05 55 ILE B C 1
ATOM 1445 O O . ILE B 1 43 ? -22.587 -25.889 -13.346 1.00 66.77 55 ILE B O 1
ATOM 1450 N N . LYS B 1 44 ? -20.408 -26.435 -13.483 1.00 64.95 56 LYS B N 1
ATOM 1451 C CA . LYS B 1 44 ? -20.319 -26.287 -14.934 1.00 67.24 56 LYS B CA 1
ATOM 1452 C C . LYS B 1 44 ? -19.596 -27.481 -15.551 1.00 67.59 56 LYS B C 1
ATOM 1453 O O . LYS B 1 44 ? -18.671 -28.020 -14.959 1.00 67.24 56 LYS B O 1
ATOM 1459 N N . GLU B 1 45 ? -20.047 -27.910 -16.725 1.00 69.51 57 GLU B N 1
ATOM 1460 C CA . GLU B 1 45 ? -19.371 -28.960 -17.480 1.00 70.38 57 GLU B CA 1
ATOM 1461 C C . GLU B 1 45 ? -18.081 -28.460 -18.148 1.00 72.11 57 GLU B C 1
ATOM 1462 O O . GLU B 1 45 ? -18.105 -27.566 -19.000 1.00 74.13 57 GLU B O 1
ATOM 1468 N N . ILE B 1 46 ? -16.954 -29.046 -17.753 1.00 72.24 58 ILE B N 1
ATOM 1469 C CA . ILE B 1 46 ? -15.676 -28.734 -18.386 1.00 74.29 58 ILE B CA 1
ATOM 1470 C C . ILE B 1 46 ? -15.089 -29.952 -19.094 1.00 76.15 58 ILE B C 1
ATOM 1471 O O . ILE B 1 46 ? -15.311 -31.100 -18.688 1.00 75.43 58 ILE B O 1
ATOM 1476 N N . ASN B 1 47 ? -14.340 -29.683 -20.161 1.00 78.77 59 ASN B N 1
ATOM 1477 C CA . ASN B 1 47 ? -13.689 -30.721 -20.954 1.00 81.07 59 ASN B CA 1
ATOM 1478 C C . ASN B 1 47 ? -12.222 -30.348 -21.139 1.00 82.95 59 ASN B C 1
ATOM 1479 O O . ASN B 1 47 ? -11.878 -29.169 -21.114 1.00 83.17 59 ASN B O 1
ATOM 1484 N N . SER B 1 48 ? -11.351 -31.335 -21.318 1.00 84.50 60 SER B N 1
ATOM 1485 C CA . SER B 1 48 ? -9.932 -31.026 -21.494 1.00 86.55 60 SER B CA 1
ATOM 1486 C C . SER B 1 48 ? -9.717 -30.268 -22.809 1.00 89.49 60 SER B C 1
ATOM 1487 O O . SER B 1 48 ? -8.898 -29.339 -22.881 1.00 90.66 60 SER B O 1
ATOM 1490 N N . ASN B 1 49 ? -10.505 -30.614 -23.825 1.00 92.66 61 ASN B N 1
ATOM 1491 C CA . ASN B 1 49 ? -10.378 -29.986 -25.137 1.00 97.12 61 ASN B CA 1
ATOM 1492 C C . ASN B 1 49 ? -10.757 -28.506 -25.106 1.00 97.45 61 ASN B C 1
ATOM 1493 O O . ASN B 1 49 ? -10.491 -27.761 -26.053 1.00 100.66 61 ASN B O 1
ATOM 1498 N N . ASP B 1 50 ? -11.365 -28.085 -24.002 1.00 94.83 62 ASP B N 1
ATOM 1499 C CA . ASP B 1 50 ? -11.762 -26.698 -23.819 1.00 94.97 62 ASP B CA 1
ATOM 1500 C C . ASP B 1 50 ? -10.569 -25.817 -23.525 1.00 95.08 62 ASP B C 1
ATOM 1501 O O . ASP B 1 50 ? -10.636 -24.601 -23.693 1.00 95.45 62 ASP B O 1
ATOM 1506 N N . TYR B 1 51 ? -9.475 -26.427 -23.078 1.00 95.62 63 TYR B N 1
ATOM 1507 C CA . TYR B 1 51 ? -8.336 -25.638 -22.626 1.00 95.83 63 TYR B CA 1
ATOM 1508 C C . TYR B 1 51 ? -7.139 -25.646 -23.568 1.00 101.20 63 TYR B C 1
ATOM 1509 O O . TYR B 1 51 ? -6.018 -25.355 -23.144 1.00 101.27 63 TYR B O 1
ATOM 1518 N N . LYS B 1 52 ? -7.360 -25.969 -24.838 1.00 107.50 64 LYS B N 1
ATOM 1519 C CA . LYS B 1 52 ? -6.267 -25.896 -25.803 1.00 113.87 64 LYS B CA 1
ATOM 1520 C C . LYS B 1 52 ? -5.868 -24.455 -26.124 1.00 118.90 64 LYS B C 1
ATOM 1521 O O . LYS B 1 52 ? -6.720 -23.569 -26.243 1.00 118.89 64 LYS B O 1
ATOM 1527 N N . GLY B 1 53 ? -4.560 -24.239 -26.264 1.00 52.22 65 GLY B N 1
ATOM 1528 C CA . GLY B 1 53 ? -4.004 -22.900 -26.412 1.00 59.80 65 GLY B CA 1
ATOM 1529 C C . GLY B 1 53 ? -3.511 -22.385 -25.069 1.00 61.89 65 GLY B C 1
ATOM 1530 O O . GLY B 1 53 ? -2.879 -21.326 -24.963 1.00 61.26 65 GLY B O 1
ATOM 1531 N N . LYS B 1 54 ? -3.805 -23.164 -24.031 1.00 62.85 66 LYS B N 1
ATOM 1532 C CA . LYS B 1 54 ? -3.360 -22.871 -22.676 1.00 60.84 66 LYS B CA 1
ATOM 1533 C C . LYS B 1 54 ? -2.701 -24.111 -22.089 1.00 59.45 66 LYS B C 1
ATOM 1534 O O . LYS B 1 54 ? -3.000 -25.236 -22.497 1.00 60.31 66 LYS B O 1
ATOM 1540 N N . TYR B 1 55 ? -1.759 -23.894 -21.178 1.00 54.98 67 TYR B N 1
ATOM 1541 C CA . TYR B 1 55 ? -1.199 -24.981 -20.390 1.00 49.53 67 TYR B CA 1
ATOM 1542 C C . TYR B 1 55 ? -2.249 -25.437 -19.381 1.00 45.03 67 TYR B C 1
ATOM 1543 O O . TYR B 1 55 ? -3.158 -24.681 -19.043 1.00 47.27 67 TYR B O 1
ATOM 1552 N N . ILE B 1 56 ? -2.119 -26.668 -18.905 1.00 39.90 68 ILE B N 1
ATOM 1553 C CA . ILE B 1 56 ? -3.041 -27.223 -17.933 1.00 35.40 68 ILE B CA 1
ATOM 1554 C C . ILE B 1 56 ? -2.244 -27.829 -16.784 1.00 38.14 68 ILE B C 1
ATOM 1555 O O . ILE B 1 56 ? -1.379 -28.699 -16.998 1.00 40.13 68 ILE B O 1
ATOM 1560 N N . VAL B 1 57 ? -2.500 -27.368 -15.562 1.00 36.03 69 VAL B N 1
ATOM 1561 C CA . VAL B 1 57 ? -1.962 -28.085 -14.401 1.00 33.50 69 VAL B CA 1
ATOM 1562 C C . VAL B 1 57 ? -3.075 -28.923 -13.790 1.00 33.36 69 VAL B C 1
ATOM 1563 O O . VAL B 1 57 ? -3.989 -28.401 -13.146 1.00 34.15 69 VAL B O 1
ATOM 1567 N N . LEU B 1 58 ? -3.007 -30.229 -14.029 1.00 32.58 70 LEU B N 1
ATOM 1568 C CA . LEU B 1 58 ? -4.030 -31.134 -13.532 1.00 31.63 70 LEU B CA 1
ATOM 1569 C C . LEU B 1 58 ? -3.503 -31.746 -12.254 1.00 32.85 70 LEU B C 1
ATOM 1570 O O . LEU B 1 58 ? -2.493 -32.454 -12.271 1.00 34.45 70 LEU B O 1
ATOM 1575 N N . PHE B 1 59 ? -4.148 -31.462 -11.131 1.00 31.55 71 PHE B N 1
ATOM 1576 C CA . PHE B 1 59 ? -3.641 -32.058 -9.919 1.00 32.94 71 PHE B CA 1
ATOM 1577 C C . PHE B 1 59 ? -4.725 -32.664 -9.024 1.00 31.39 71 PHE B C 1
ATOM 1578 O O . PHE B 1 59 ? -5.811 -32.133 -8.896 1.00 29.75 71 PHE B O 1
ATOM 1586 N N . PHE B 1 60 ? -4.386 -33.787 -8.406 1.00 32.80 72 PHE B N 1
ATOM 1587 C CA . PHE B 1 60 ? -5.323 -34.565 -7.632 1.00 34.80 72 PHE B CA 1
ATOM 1588 C C . PHE B 1 60 ? -5.189 -34.294 -6.145 1.00 37.10 72 PHE B C 1
ATOM 1589 O O . PHE B 1 60 ? -4.154 -34.557 -5.541 1.00 37.67 72 PHE B O 1
ATOM 1597 N N . TYR B 1 61 ? -6.272 -33.838 -5.539 1.00 38.60 73 TYR B N 1
ATOM 1598 C CA . TYR B 1 61 ? -6.285 -33.649 -4.100 1.00 41.37 73 TYR B CA 1
ATOM 1599 C C . TYR B 1 61 ? -7.079 -34.754 -3.421 1.00 45.69 73 TYR B C 1
ATOM 1600 O O . TYR B 1 61 ? -8.306 -34.803 -3.530 1.00 47.41 73 TYR B O 1
ATOM 1609 N N . PRO B 1 62 ? -6.373 -35.657 -2.732 1.00 48.20 74 PRO B N 1
ATOM 1610 C CA . PRO B 1 62 ? -7.012 -36.732 -1.966 1.00 53.04 74 PRO B CA 1
ATOM 1611 C C . PRO B 1 62 ? -7.805 -36.183 -0.780 1.00 56.27 74 PRO B C 1
ATOM 1612 O O . PRO B 1 62 ? -7.217 -35.631 0.142 1.00 57.94 74 PRO B O 1
ATOM 1616 N N . MET B 1 63 ? -9.118 -36.355 -0.774 1.00 57.76 75 MET B N 1
ATOM 1617 C CA . MET B 1 63 ? -9.889 -35.894 0.368 1.00 59.07 75 MET B CA 1
ATOM 1618 C C . MET B 1 63 ? -9.859 -36.944 1.453 1.00 63.79 75 MET B C 1
ATOM 1619 O O . MET B 1 63 ? -9.692 -36.632 2.635 1.00 65.31 75 MET B O 1
ATOM 1624 N N . ASP B 1 64 ? -10.012 -38.196 1.031 1.00 66.79 76 ASP B N 1
ATOM 1625 C CA . ASP B 1 64 ? -10.234 -39.307 1.950 1.00 73.11 76 ASP B CA 1
ATOM 1626 C C . ASP B 1 64 ? -8.984 -39.698 2.740 1.00 74.44 76 ASP B C 1
ATOM 1627 O O . ASP B 1 64 ? -8.998 -40.667 3.503 1.00 79.60 76 ASP B O 1
ATOM 1632 N N . PHE B 1 65 ? -7.907 -38.940 2.550 1.00 70.56 77 PHE B N 1
ATOM 1633 C CA . PHE B 1 65 ? -6.695 -39.110 3.339 1.00 71.24 77 PHE B CA 1
ATOM 1634 C C . PHE B 1 65 ? -6.953 -38.525 4.714 1.00 71.54 77 PHE B C 1
ATOM 1635 O O . PHE B 1 65 ? -7.119 -37.319 4.851 1.00 68.59 77 PHE B O 1
ATOM 1643 N N . THR B 1 66 ? -6.985 -39.379 5.730 1.00 68.70 78 THR B N 1
ATOM 1644 C CA . THR B 1 66 ? -7.374 -38.962 7.076 1.00 71.66 78 THR B CA 1
ATOM 1645 C C . THR B 1 66 ? -6.564 -37.783 7.631 1.00 83.40 78 THR B C 1
ATOM 1646 O O . THR B 1 66 ? -7.033 -37.075 8.526 1.00 70.31 78 THR B O 1
ATOM 1650 N N . PHE B 1 67 ? -5.361 -37.571 7.090 1.00 79.65 79 PHE B N 1
ATOM 1651 C CA . PHE B 1 67 ? -4.496 -36.469 7.519 1.00 77.62 79 PHE B CA 1
ATOM 1652 C C . PHE B 1 67 ? -4.214 -35.472 6.398 1.00 72.97 79 PHE B C 1
ATOM 1653 O O . PHE B 1 67 ? -3.127 -34.899 6.338 1.00 70.35 79 PHE B O 1
ATOM 1661 N N . VAL B 1 68 ? -5.175 -35.262 5.507 1.00 71.58 80 VAL B N 1
ATOM 1662 C CA . VAL B 1 68 ? -4.963 -34.322 4.415 1.00 66.35 80 VAL B CA 1
ATOM 1663 C C . VAL B 1 68 ? -5.176 -32.880 4.875 1.00 65.05 80 VAL B C 1
ATOM 1664 O O . VAL B 1 68 ? -5.986 -32.608 5.761 1.00 66.77 80 VAL B O 1
ATOM 1668 N N . CYS B 1 69 ? -4.412 -31.967 4.284 1.00 61.76 81 CYS B N 1
ATOM 1669 C CA . CYS B 1 69 ? -4.519 -30.552 4.596 1.00 59.96 81 CYS B CA 1
ATOM 1670 C C . CYS B 1 69 ? -4.931 -29.768 3.372 1.00 55.47 81 CYS B C 1
ATOM 1671 O O . CYS B 1 69 ? -4.350 -29.927 2.298 1.00 54.49 81 CYS B O 1
ATOM 1674 N N . PRO B 1 70 ? -5.948 -28.915 3.527 1.00 53.12 82 PRO B N 1
ATOM 1675 C CA . PRO B 1 70 ? -6.461 -28.130 2.404 1.00 49.08 82 PRO B CA 1
ATOM 1676 C C . PRO B 1 70 ? -5.530 -26.976 2.044 1.00 46.78 82 PRO B C 1
ATOM 1677 O O . PRO B 1 70 ? -5.740 -26.345 1.011 1.00 44.25 82 PRO B O 1
ATOM 1681 N N . THR B 1 71 ? -4.525 -26.707 2.877 1.00 47.44 83 THR B N 1
ATOM 1682 C CA . THR B 1 71 ? -3.632 -25.572 2.657 1.00 46.85 83 THR B CA 1
ATOM 1683 C C . THR B 1 71 ? -2.937 -25.651 1.314 1.00 44.99 83 THR B C 1
ATOM 1684 O O . THR B 1 71 ? -2.552 -24.630 0.736 1.00 44.91 83 THR B O 1
ATOM 1688 N N . GLU B 1 72 ? -2.793 -26.869 0.814 1.00 49.57 84 GLU B N 1
ATOM 1689 C CA . GLU B 1 72 ? -2.163 -27.100 -0.472 1.00 48.34 84 GLU B CA 1
ATOM 1690 C C . GLU B 1 72 ? -3.002 -26.544 -1.620 1.00 46.05 84 GLU B C 1
ATOM 1691 O O . GLU B 1 72 ? -2.576 -25.650 -2.377 1.00 47.63 84 GLU B O 1
ATOM 1697 N N . ILE B 1 73 ? -4.207 -27.082 -1.740 1.00 44.09 85 ILE B N 1
ATOM 1698 C CA . ILE B 1 73 ? -5.136 -26.670 -2.786 1.00 42.14 85 ILE B CA 1
ATOM 1699 C C . ILE B 1 73 ? -5.564 -25.202 -2.600 1.00 41.50 85 ILE B C 1
ATOM 1700 O O . ILE B 1 73 ? -5.794 -24.484 -3.575 1.00 41.25 85 ILE B O 1
ATOM 1705 N N . ILE B 1 74 ? -5.671 -24.762 -1.349 1.00 41.87 86 ILE B N 1
ATOM 1706 C CA . ILE B 1 74 ? -5.942 -23.353 -1.074 1.00 42.00 86 ILE B CA 1
ATOM 1707 C C . ILE B 1 74 ? -4.824 -22.485 -1.640 1.00 42.35 86 ILE B C 1
ATOM 1708 O O . ILE B 1 74 ? -5.081 -21.455 -2.275 1.00 44.15 86 ILE B O 1
ATOM 1713 N N . ALA B 1 75 ? -3.589 -22.931 -1.435 1.00 44.62 87 ALA B N 1
ATOM 1714 C CA . ALA B 1 75 ? -2.431 -22.230 -1.972 1.00 45.59 87 ALA B CA 1
ATOM 1715 C C . ALA B 1 75 ? -2.569 -22.066 -3.485 1.00 44.69 87 ALA B C 1
ATOM 1716 O O . ALA B 1 75 ? -2.494 -20.943 -4.023 1.00 45.91 87 ALA B O 1
ATOM 1718 N N . PHE B 1 76 ? -2.826 -23.189 -4.160 1.00 42.18 88 PHE B N 1
ATOM 1719 C CA . PHE B 1 76 ? -2.981 -23.151 -5.614 1.00 40.06 88 PHE B CA 1
ATOM 1720 C C . PHE B 1 76 ? -4.068 -22.160 -5.996 1.00 40.27 88 PHE B C 1
ATOM 1721 O O . PHE B 1 76 ? -3.919 -21.430 -6.973 1.00 41.82 88 PHE B O 1
ATOM 1729 N N . SER B 1 77 ? -5.147 -22.126 -5.214 1.00 40.95 89 SER B N 1
ATOM 1730 C CA . SER B 1 77 ? -6.247 -21.206 -5.480 1.00 43.57 89 SER B CA 1
ATOM 1731 C C . SER B 1 77 ? -5.785 -19.752 -5.405 1.00 47.07 89 SER B C 1
ATOM 1732 O O . SER B 1 77 ? -6.200 -18.911 -6.195 1.00 49.51 89 SER B O 1
ATOM 1735 N N . ASP B 1 78 ? -4.899 -19.471 -4.459 1.00 47.75 90 ASP B N 1
ATOM 1736 C CA . ASP B 1 78 ? -4.445 -18.110 -4.244 1.00 51.51 90 ASP B CA 1
ATOM 1737 C C . ASP B 1 78 ? -3.512 -17.622 -5.354 1.00 52.34 90 ASP B C 1
ATOM 1738 O O . ASP B 1 78 ? -3.632 -16.478 -5.823 1.00 55.82 90 ASP B O 1
ATOM 1743 N N . ARG B 1 79 ? -2.622 -18.502 -5.806 1.00 49.48 91 ARG B N 1
ATOM 1744 C CA . ARG B 1 79 ? -1.603 -18.123 -6.786 1.00 50.28 91 ARG B CA 1
ATOM 1745 C C . ARG B 1 79 ? -2.111 -18.202 -8.235 1.00 50.14 91 ARG B C 1
ATOM 1746 O O . ARG B 1 79 ? -1.339 -18.287 -9.212 1.00 49.96 91 ARG B O 1
ATOM 1754 N N . TYR B 1 80 ? -3.427 -18.196 -8.372 1.00 50.57 92 TYR B N 1
ATOM 1755 C CA . TYR B 1 80 ? -4.053 -18.418 -9.670 1.00 50.65 92 TYR B CA 1
ATOM 1756 C C . TYR B 1 80 ? -3.670 -17.319 -10.649 1.00 54.42 92 TYR B C 1
ATOM 1757 O O . TYR B 1 80 ? -3.525 -17.575 -11.835 1.00 54.45 92 TYR B O 1
ATOM 1766 N N . LEU B 1 81 ? -3.502 -16.099 -10.146 1.00 58.00 93 LEU B N 1
ATOM 1767 C CA . LEU B 1 81 ? -3.112 -14.976 -10.997 1.00 62.29 93 LEU B CA 1
ATOM 1768 C C . LEU B 1 81 ? -1.756 -15.235 -11.636 1.00 61.34 93 LEU B C 1
ATOM 1769 O O . LEU B 1 81 ? -1.561 -15.00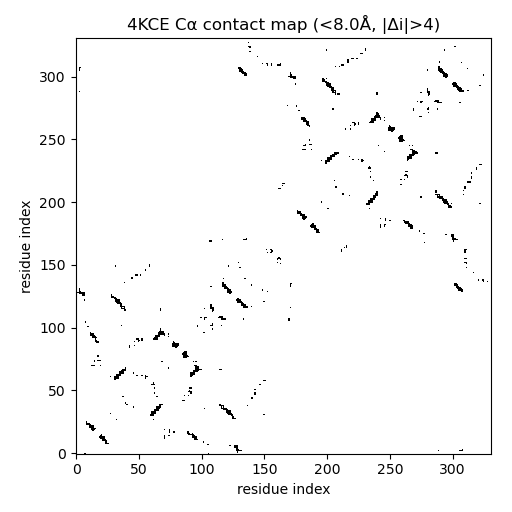5 -12.823 1.00 63.16 93 LEU B O 1
ATOM 1774 N N . GLU B 1 82 ? -0.832 -15.742 -10.831 1.00 58.76 94 GLU B N 1
ATOM 1775 C CA . GLU B 1 82 ? 0.495 -16.130 -11.295 1.00 57.53 94 GLU B CA 1
ATOM 1776 C C . GLU B 1 82 ? 0.409 -17.220 -12.349 1.00 54.66 94 GLU B C 1
ATOM 1777 O O . GLU B 1 82 ? 1.182 -17.233 -13.301 1.00 55.32 94 GLU B O 1
ATOM 1783 N N . PHE B 1 83 ? -0.519 -18.157 -12.169 1.00 51.73 95 PHE B N 1
ATOM 1784 C CA . PHE B 1 83 ? -0.744 -19.144 -13.232 1.00 49.72 95 PHE B CA 1
ATOM 1785 C C . PHE B 1 83 ? -1.341 -18.545 -14.521 1.00 53.13 95 PHE B C 1
ATOM 1786 O O . PHE B 1 83 ? -0.992 -18.962 -15.627 1.00 53.12 95 PHE B O 1
ATOM 1794 N N . GLU B 1 84 ? -2.203 -17.541 -14.361 1.00 56.52 96 GLU B N 1
ATOM 1795 C CA . GLU B 1 84 ? -2.878 -16.876 -15.469 1.00 60.63 96 GLU B CA 1
ATOM 1796 C C . GLU B 1 84 ? -1.953 -15.951 -16.250 1.00 64.45 96 GLU B C 1
ATOM 1797 O O . GLU B 1 84 ? -2.195 -15.671 -17.427 1.00 67.62 96 GLU B O 1
ATOM 1803 N N . LYS B 1 85 ? -0.910 -15.454 -15.590 1.00 54.39 97 LYS B N 1
ATOM 1804 C CA . LYS B 1 85 ? 0.081 -14.650 -16.276 1.00 53.95 97 LYS B CA 1
ATOM 1805 C C . LYS B 1 85 ? 0.746 -15.547 -17.303 1.00 54.67 97 LYS B C 1
ATOM 1806 O O . LYS B 1 85 ? 1.063 -15.112 -18.407 1.00 56.18 97 LYS B O 1
ATOM 1812 N N . LEU B 1 86 ? 0.888 -16.826 -16.952 1.00 53.80 98 LEU B N 1
ATOM 1813 C CA . LEU B 1 86 ? 1.577 -17.805 -17.793 1.00 53.16 98 LEU B CA 1
ATOM 1814 C C . LEU B 1 86 ? 0.637 -18.567 -18.730 1.00 54.67 98 LEU B C 1
ATOM 1815 O O . LEU B 1 86 ? 1.036 -19.555 -19.334 1.00 54.50 98 LEU B O 1
ATOM 1820 N N . ASN B 1 87 ? -0.595 -18.088 -18.866 1.00 56.23 99 ASN B N 1
ATOM 1821 C CA . ASN B 1 87 ? -1.604 -18.743 -19.701 1.00 57.20 99 ASN B CA 1
ATOM 1822 C C . ASN B 1 87 ? -1.817 -20.214 -19.359 1.00 56.65 99 ASN B C 1
ATOM 1823 O O . ASN B 1 87 ? -1.882 -21.058 -20.255 1.00 58.51 99 ASN B O 1
ATOM 1828 N N . THR B 1 88 ? -1.922 -20.526 -18.070 1.00 53.58 100 THR B N 1
ATOM 1829 C CA . THR B 1 88 ? -2.130 -21.905 -17.657 1.00 50.53 100 THR B CA 1
ATOM 1830 C C . THR B 1 88 ? -3.376 -22.025 -16.802 1.00 47.67 100 THR B C 1
ATOM 1831 O O . THR B 1 88 ? -3.703 -21.126 -16.034 1.00 48.22 100 THR B O 1
ATOM 1835 N N . GLN B 1 89 ? -4.051 -23.161 -16.903 1.00 45.46 101 GLN B N 1
ATOM 1836 C CA . GLN B 1 89 ? -5.277 -23.389 -16.159 1.00 43.60 101 GLN B CA 1
ATOM 1837 C C . GLN B 1 89 ? -5.043 -24.489 -15.143 1.00 41.57 101 GLN B C 1
ATOM 1838 O O . GLN B 1 89 ? -4.827 -25.640 -15.517 1.00 39.98 101 GLN B O 1
ATOM 1844 N N . VAL B 1 90 ? -5.085 -24.150 -13.858 1.00 39.99 102 VAL B N 1
ATOM 1845 C CA . VAL B 1 90 ? -4.979 -25.182 -12.834 1.00 38.69 102 VAL B CA 1
ATOM 1846 C C . VAL B 1 90 ? -6.351 -25.783 -12.613 1.00 38.71 102 VAL B C 1
ATOM 1847 O O . VAL B 1 90 ? -7.336 -25.072 -12.405 1.00 39.00 102 VAL B O 1
ATOM 1851 N N . ILE B 1 91 ? -6.404 -27.104 -12.648 1.00 38.51 103 ILE B N 1
ATOM 1852 C CA . ILE B 1 91 ? -7.633 -27.826 -12.382 1.00 38.61 103 ILE B CA 1
ATOM 1853 C C . ILE B 1 91 ? -7.404 -28.854 -11.297 1.00 38.01 103 ILE B C 1
ATOM 1854 O O . ILE B 1 91 ? -6.568 -29.741 -11.446 1.00 37.74 103 ILE B O 1
ATOM 1859 N N . ALA B 1 92 ? -8.113 -28.719 -10.187 1.00 37.88 104 ALA B N 1
ATOM 1860 C CA . ALA B 1 92 ? -8.015 -29.742 -9.162 1.00 37.47 104 ALA B CA 1
ATOM 1861 C C . ALA B 1 92 ? -8.974 -30.875 -9.522 1.00 37.90 104 ALA B C 1
ATOM 1862 O O . ALA B 1 92 ? -9.990 -30.658 -10.183 1.00 38.51 104 ALA B O 1
ATOM 1864 N N . VAL B 1 93 ? -8.618 -32.093 -9.136 1.00 37.64 105 VAL B N 1
ATOM 1865 C CA . VAL B 1 93 ? -9.478 -33.246 -9.344 1.00 38.08 105 VAL B CA 1
ATOM 1866 C C . VAL B 1 93 ? -9.627 -33.933 -8.005 1.00 37.92 105 VAL B C 1
ATOM 1867 O O . VAL B 1 93 ? -8.646 -34.188 -7.317 1.00 37.36 105 VAL B O 1
ATOM 1871 N N . SER B 1 94 ? -10.858 -34.203 -7.596 1.00 41.47 106 SER B N 1
ATOM 1872 C CA . SER B 1 94 ? -10.994 -34.826 -6.288 1.00 44.07 106 SER B CA 1
ATOM 1873 C C . SER B 1 94 ? -11.976 -36.000 -6.306 1.00 46.28 106 SER B C 1
ATOM 1874 O O . SER B 1 94 ? -12.899 -36.029 -7.118 1.00 46.33 106 SER B O 1
ATOM 1877 N N . CYS B 1 95 ? -11.763 -36.964 -5.411 1.00 47.94 107 CYS B N 1
ATOM 1878 C CA . CYS B 1 95 ? -12.508 -38.229 -5.433 1.00 48.86 107 CYS B CA 1
ATOM 1879 C C . CYS B 1 95 ? -13.912 -38.158 -4.810 1.00 50.98 107 CYS B C 1
ATOM 1880 O O . CYS B 1 95 ? -14.168 -38.705 -3.730 1.00 53.85 107 CYS B O 1
ATOM 1883 N N . ASP B 1 96 ? -14.806 -37.472 -5.533 1.00 49.34 108 ASP B N 1
ATOM 1884 C CA . ASP B 1 96 ? -16.223 -37.286 -5.170 1.00 48.41 108 ASP B CA 1
ATOM 1885 C C . ASP B 1 96 ? -17.000 -36.514 -6.255 1.00 46.91 108 ASP B C 1
ATOM 1886 O O . ASP B 1 96 ? -16.403 -36.020 -7.215 1.00 46.62 108 ASP B O 1
ATOM 1891 N N . SER B 1 97 ? -18.326 -36.428 -6.086 1.00 46.57 109 SER B N 1
ATOM 1892 C CA . SER B 1 97 ? -19.239 -35.768 -7.036 1.00 44.65 109 SER B CA 1
ATOM 1893 C C . SER B 1 97 ? -19.299 -34.237 -6.977 1.00 44.53 109 SER B C 1
ATOM 1894 O O . SER B 1 97 ? -19.042 -33.628 -5.938 1.00 44.35 109 SER B O 1
ATOM 1897 N N . GLU B 1 98 ? -19.771 -33.648 -8.076 1.00 44.80 110 GLU B N 1
ATOM 1898 C CA . GLU B 1 98 ? -19.843 -32.196 -8.249 1.00 44.77 110 GLU B CA 1
ATOM 1899 C C . GLU B 1 98 ? -20.693 -31.550 -7.166 1.00 45.57 110 GLU B C 1
ATOM 1900 O O . GLU B 1 98 ? -20.471 -30.393 -6.793 1.00 45.37 110 GLU B O 1
ATOM 1906 N N . TYR B 1 99 ? -21.647 -32.323 -6.654 1.00 43.63 111 TYR B N 1
ATOM 1907 C CA . TYR B 1 99 ? -22.500 -31.883 -5.565 1.00 44.73 111 TYR B CA 1
ATOM 1908 C C . TYR B 1 99 ? -21.719 -31.820 -4.258 1.00 45.06 111 TYR B C 1
ATOM 1909 O O . TYR B 1 99 ? -21.878 -30.882 -3.480 1.00 45.82 111 TYR B O 1
ATOM 1918 N N . SER B 1 100 ? -20.845 -32.793 -4.020 1.00 46.96 112 SER B N 1
ATOM 1919 C CA . SER B 1 100 ? -20.042 -32.740 -2.808 1.00 46.61 112 SER B CA 1
ATOM 1920 C C . SER B 1 100 ? -18.991 -31.657 -2.906 1.00 46.36 112 SER B C 1
ATOM 1921 O O . SER B 1 100 ? -18.649 -31.020 -1.918 1.00 47.30 112 SER B O 1
ATOM 1924 N N . HIS B 1 101 ? -18.498 -31.428 -4.113 1.00 44.56 113 HIS B N 1
ATOM 1925 C CA . HIS B 1 101 ? -17.491 -30.408 -4.316 1.00 41.37 113 HIS B CA 1
ATOM 1926 C C . HIS B 1 101 ? -18.107 -29.041 -4.128 1.00 38.98 113 HIS B C 1
ATOM 1927 O O . HIS B 1 101 ? -17.453 -28.128 -3.617 1.00 37.11 113 HIS B O 1
ATOM 1934 N N . LEU B 1 102 ? -19.367 -28.906 -4.535 1.00 37.67 114 LEU B N 1
ATOM 1935 C CA . LEU B 1 102 ? -20.091 -27.665 -4.310 1.00 37.13 114 LEU B CA 1
ATOM 1936 C C . LEU B 1 102 ? -20.288 -27.487 -2.811 1.00 37.28 114 LEU B C 1
ATOM 1937 O O . LEU B 1 102 ? -20.038 -26.420 -2.269 1.00 36.90 114 LEU B O 1
ATOM 1942 N N . ALA B 1 103 ? -20.703 -28.549 -2.135 1.00 38.05 115 ALA B N 1
ATOM 1943 C CA . ALA B 1 103 ? -20.889 -28.497 -0.687 1.00 38.37 115 ALA B CA 1
ATOM 1944 C C . ALA B 1 103 ? -19.595 -28.131 0.029 1.00 38.12 115 ALA B C 1
ATOM 1945 O O . ALA B 1 103 ? -19.609 -27.493 1.076 1.00 38.37 115 ALA B O 1
ATOM 1947 N N . TRP B 1 104 ? -18.481 -28.546 -0.567 1.00 38.02 116 TRP B N 1
ATOM 1948 C CA . TRP B 1 104 ? -17.148 -28.367 -0.033 1.00 38.09 116 TRP B CA 1
ATOM 1949 C C . TRP B 1 104 ? -16.730 -26.930 -0.155 1.00 37.54 116 TRP B C 1
ATOM 1950 O O . TRP B 1 104 ? -16.206 -26.334 0.787 1.00 39.62 116 TRP B O 1
ATOM 1961 N N . VAL B 1 105 ? -16.957 -26.379 -1.338 1.00 36.94 117 VAL B N 1
ATOM 1962 C CA . VAL B 1 105 ? -16.736 -24.972 -1.567 1.00 36.56 117 VAL B CA 1
ATOM 1963 C C . VAL B 1 105 ? -17.656 -24.169 -0.670 1.00 37.08 117 VAL B C 1
ATOM 1964 O O . VAL B 1 105 ? -17.201 -23.256 0.007 1.00 37.68 117 VAL B O 1
ATOM 1968 N N . ASN B 1 106 ? -18.925 -24.558 -0.585 1.00 48.45 118 ASN B N 1
ATOM 1969 C CA . ASN B 1 106 ? -19.876 -23.831 0.254 1.00 48.92 118 ASN B CA 1
ATOM 1970 C C . ASN B 1 106 ? -19.740 -24.125 1.739 1.00 49.26 118 ASN B C 1
ATOM 1971 O O . ASN B 1 106 ? -20.737 -24.136 2.469 1.00 49.55 118 ASN B O 1
ATOM 1976 N N . THR B 1 107 ? -18.515 -24.347 2.190 1.00 49.44 119 THR B N 1
ATOM 1977 C CA . THR B 1 107 ? -18.269 -24.498 3.610 1.00 50.18 119 THR B CA 1
ATOM 1978 C C . THR B 1 107 ? -17.076 -23.618 3.974 1.00 51.07 119 THR B C 1
ATOM 1979 O O . THR B 1 107 ? -16.014 -23.700 3.343 1.00 50.92 119 THR B O 1
ATOM 1983 N N . PRO B 1 108 ? -17.241 -22.769 5.000 1.00 52.23 120 PRO B N 1
ATOM 1984 C CA . PRO B 1 108 ? -16.136 -21.910 5.438 1.00 53.48 120 PRO B CA 1
ATOM 1985 C C . PRO B 1 108 ? -14.884 -22.692 5.832 1.00 53.88 120 PRO B C 1
ATOM 1986 O O . PRO B 1 108 ? -14.981 -23.802 6.345 1.00 53.73 120 PRO B O 1
ATOM 1990 N N . ARG B 1 109 ? -13.719 -22.120 5.547 1.00 54.54 121 ARG B N 1
ATOM 1991 C CA . ARG B 1 109 ? -12.449 -22.776 5.845 1.00 55.17 121 ARG B CA 1
ATOM 1992 C C . ARG B 1 109 ? -12.274 -22.987 7.340 1.00 56.79 121 ARG B C 1
ATOM 1993 O O . ARG B 1 109 ? -11.742 -24.013 7.769 1.00 57.12 121 ARG B O 1
ATOM 2001 N N . LYS B 1 110 ? -12.767 -22.038 8.130 1.00 58.00 122 LYS B N 1
ATOM 2002 C CA . LYS B 1 110 ? -12.698 -22.148 9.580 1.00 59.87 122 LYS B CA 1
ATOM 2003 C C . LYS B 1 110 ? -13.676 -23.210 10.072 1.00 59.64 122 LYS B C 1
ATOM 2004 O O . LYS B 1 110 ? -13.745 -23.493 11.267 1.00 62.15 122 LYS B O 1
ATOM 2010 N N . LYS B 1 111 ? -14.462 -23.761 9.147 1.00 58.26 123 LYS B N 1
ATOM 2011 C CA . LYS B 1 111 ? -15.339 -24.892 9.437 1.00 59.40 123 LYS B CA 1
ATOM 2012 C C . LYS B 1 111 ? -14.911 -26.161 8.678 1.00 60.59 123 LYS B C 1
ATOM 2013 O O . LYS B 1 111 ? -15.657 -27.139 8.617 1.00 62.44 123 LYS B O 1
ATOM 2019 N N . GLY B 1 112 ? -13.726 -26.125 8.075 1.00 59.48 124 GLY B N 1
ATOM 2020 C CA . GLY B 1 112 ? -13.173 -27.264 7.355 1.00 58.62 124 GLY B CA 1
ATOM 2021 C C . GLY B 1 112 ? -13.301 -27.296 5.834 1.00 56.63 124 GLY B C 1
ATOM 2022 O O . GLY B 1 112 ? -12.643 -28.107 5.164 1.00 57.07 124 GLY B O 1
ATOM 2023 N N . GLY B 1 113 ? -14.101 -26.389 5.280 1.00 52.16 125 GLY B N 1
ATOM 2024 C CA . GLY B 1 113 ? -14.286 -26.296 3.841 1.00 50.94 125 GLY B CA 1
ATOM 2025 C C . GLY B 1 113 ? -13.202 -25.517 3.096 1.00 51.16 125 GLY B C 1
ATOM 2026 O O . GLY B 1 113 ? -12.162 -25.144 3.651 1.00 52.26 125 GLY B O 1
ATOM 2027 N N . LEU B 1 114 ? -13.451 -25.301 1.807 1.00 40.71 126 LEU B N 1
ATOM 2028 C CA . LEU B 1 114 ? -12.504 -24.655 0.903 1.00 38.72 126 LEU B CA 1
ATOM 2029 C C . LEU B 1 114 ? -12.748 -23.167 0.739 1.00 38.83 126 LEU B C 1
ATOM 2030 O O . LEU B 1 114 ? -11.880 -22.444 0.250 1.00 38.82 126 LEU B O 1
ATOM 2035 N N . GLY B 1 115 ? -13.959 -22.724 1.054 1.00 39.65 127 GLY B N 1
ATOM 2036 C CA . GLY B 1 115 ? -14.308 -21.338 0.826 1.00 40.93 127 GLY B CA 1
ATOM 2037 C C . GLY B 1 115 ? -14.231 -21.049 -0.667 1.00 42.42 127 GLY B C 1
ATOM 2038 O O . GLY B 1 115 ? -14.401 -21.962 -1.491 1.00 42.71 127 GLY B O 1
ATOM 2039 N N . GLU B 1 116 ? -13.944 -19.797 -1.017 1.00 43.30 128 GLU B N 1
ATOM 2040 C CA . GLU B 1 116 ? -13.900 -19.392 -2.415 1.00 43.08 128 GLU B CA 1
ATOM 2041 C C . GLU B 1 116 ? -12.672 -19.990 -3.118 1.00 43.39 128 GLU B C 1
ATOM 2042 O O . GLU B 1 116 ? -11.533 -19.721 -2.734 1.00 44.42 128 GLU B O 1
ATOM 2048 N N . MET B 1 117 ? -12.909 -20.882 -4.077 1.00 41.75 129 MET B N 1
ATOM 2049 C CA . MET B 1 117 ? -11.833 -21.439 -4.883 1.00 39.27 129 MET B CA 1
ATOM 2050 C C . MET B 1 117 ? -11.748 -20.690 -6.209 1.00 39.22 129 MET B C 1
ATOM 2051 O O . MET B 1 117 ? -12.766 -20.342 -6.803 1.00 39.73 129 MET B O 1
ATOM 2056 N N . LYS B 1 118 ? -10.528 -20.454 -6.683 1.00 42.67 130 LYS B N 1
ATOM 2057 C CA . LYS B 1 118 ? -10.312 -19.681 -7.915 1.00 44.21 130 LYS B CA 1
ATOM 2058 C C . LYS B 1 118 ? -9.903 -20.585 -9.084 1.00 43.80 130 LYS B C 1
ATOM 2059 O O . LYS B 1 118 ? -9.601 -20.095 -10.181 1.00 47.56 130 LYS B O 1
ATOM 2065 N N . ILE B 1 119 ? -9.883 -21.894 -8.832 1.00 40.47 131 ILE B N 1
ATOM 2066 C CA . ILE B 1 119 ? -9.645 -22.881 -9.872 1.00 39.32 131 ILE B CA 1
ATOM 2067 C C . ILE B 1 119 ? -10.778 -23.901 -9.828 1.00 38.67 131 ILE B C 1
ATOM 2068 O O . ILE B 1 119 ? -11.334 -24.170 -8.757 1.00 36.98 131 ILE B O 1
ATOM 2073 N N . PRO B 1 120 ? -11.136 -24.473 -10.992 1.00 38.82 132 PRO B N 1
ATOM 2074 C CA . PRO B 1 120 ? -1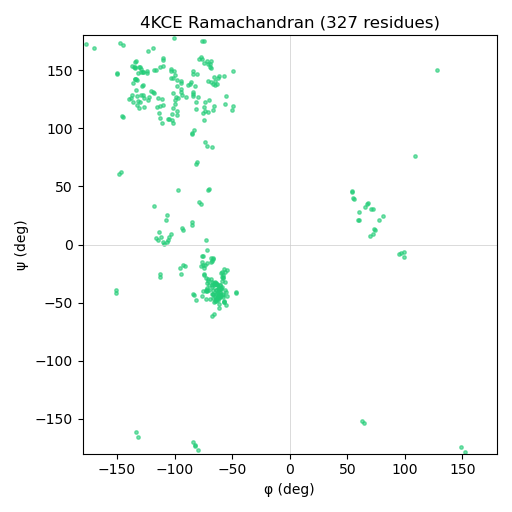2.209 -25.469 -11.028 1.00 38.86 132 PRO B CA 1
ATOM 2075 C C . PRO B 1 120 ? -11.836 -26.739 -10.284 1.00 36.38 132 PRO B C 1
ATOM 2076 O O . PRO B 1 120 ? -10.673 -27.147 -10.261 1.00 35.45 132 PRO B O 1
ATOM 2080 N N . VAL B 1 121 ? -12.834 -27.319 -9.632 1.00 36.72 133 VAL B N 1
ATOM 2081 C CA . VAL B 1 121 ? -12.695 -28.594 -8.946 1.00 36.06 133 VAL B CA 1
ATOM 2082 C C . VAL B 1 121 ? -13.544 -29.616 -9.679 1.00 37.21 133 VAL B C 1
ATOM 2083 O O . VAL B 1 121 ? -14.762 -29.558 -9.648 1.00 38.53 133 VAL B O 1
ATOM 2087 N N . LEU B 1 122 ? -12.866 -30.527 -10.366 1.00 38.67 134 LEU B N 1
ATOM 2088 C CA . LEU B 1 122 ? -13.481 -31.565 -11.172 1.00 38.88 134 LEU B CA 1
ATOM 2089 C C . LEU B 1 122 ? -13.825 -32.779 -10.326 1.00 41.32 134 LEU B C 1
ATOM 2090 O O . LEU B 1 122 ? -13.048 -33.193 -9.442 1.00 41.45 134 LEU B O 1
ATOM 2095 N N . ALA B 1 123 ? -14.999 -33.341 -10.615 1.00 44.84 135 ALA B N 1
ATOM 2096 C CA . ALA B 1 123 ? -15.511 -34.521 -9.923 1.00 48.28 135 ALA B CA 1
ATOM 2097 C C . ALA B 1 123 ? -14.937 -35.840 -10.478 1.00 52.86 135 ALA B C 1
ATOM 2098 O O . ALA B 1 123 ? -14.870 -36.053 -11.696 1.00 54.84 135 ALA B O 1
ATOM 2100 N N . ASP B 1 124 ? -14.561 -36.738 -9.571 1.00 55.19 136 ASP B N 1
ATOM 2101 C CA . ASP B 1 124 ? -14.012 -38.029 -9.961 1.00 57.51 136 ASP B CA 1
ATOM 2102 C C . ASP B 1 124 ? -14.418 -39.124 -8.963 1.00 59.56 136 ASP B C 1
ATOM 2103 O O . ASP B 1 124 ? -13.578 -39.691 -8.271 1.00 59.64 136 ASP B O 1
ATOM 2108 N N . LYS B 1 125 ? -15.723 -39.369 -8.862 1.00 63.40 137 LYS B N 1
ATOM 2109 C CA . LYS B 1 125 ? -16.272 -40.404 -7.987 1.00 65.73 137 LYS B CA 1
ATOM 2110 C C . LYS B 1 125 ? -15.979 -41.803 -8.541 1.00 67.99 137 LYS B C 1
ATOM 2111 O O . LYS B 1 125 ? -15.698 -42.744 -7.792 1.00 68.64 137 LYS B O 1
ATOM 2117 N N . SER B 1 126 ? -16.048 -41.920 -9.865 1.00 69.31 138 SER B N 1
ATOM 2118 C CA . SER B 1 126 ? -15.778 -43.170 -10.569 1.00 69.37 138 SER B CA 1
ATOM 2119 C C . SER B 1 126 ? -14.284 -43.466 -10.626 1.00 66.49 138 SER B C 1
ATOM 2120 O O . SER B 1 126 ? -13.869 -44.593 -10.908 1.00 69.09 138 SER B O 1
ATOM 2123 N N . MET B 1 127 ? -13.488 -42.430 -10.380 1.00 60.23 139 MET B N 1
ATOM 2124 C CA . MET B 1 127 ? -12.034 -42.525 -10.364 1.00 53.49 139 MET B CA 1
ATOM 2125 C C . MET B 1 127 ? -11.477 -42.989 -11.707 1.00 50.85 139 MET B C 1
ATOM 2126 O O . MET B 1 127 ? -10.356 -43.468 -11.790 1.00 49.82 139 MET B O 1
ATOM 2131 N N . GLU B 1 128 ? -12.277 -42.812 -12.758 1.00 53.59 140 GLU B N 1
ATOM 2132 C CA . GLU B 1 128 ? -11.870 -43.148 -14.115 1.00 56.64 140 GLU B CA 1
ATOM 2133 C C . GLU B 1 128 ? -10.822 -42.161 -14.595 1.00 57.00 140 GLU B C 1
ATOM 2134 O O . GLU B 1 128 ? -9.950 -42.515 -15.377 1.00 56.06 140 GLU B O 1
ATOM 2140 N N . ILE B 1 129 ? -10.913 -40.919 -14.122 1.00 58.66 141 ILE B N 1
ATOM 2141 C CA . ILE B 1 129 ? -9.924 -39.892 -14.441 1.00 58.18 141 ILE B CA 1
ATOM 2142 C C . ILE B 1 129 ? -8.634 -40.187 -13.681 1.00 56.80 141 ILE B C 1
ATOM 2143 O O . ILE B 1 129 ? -7.535 -40.011 -14.209 1.00 56.33 141 ILE B O 1
ATOM 2148 N N . ALA B 1 130 ? -8.778 -40.629 -12.434 1.00 56.09 142 ALA B N 1
ATOM 2149 C CA . ALA B 1 130 ? -7.630 -41.018 -11.626 1.00 55.19 142 ALA B CA 1
ATOM 2150 C C . ALA B 1 130 ? -6.952 -42.263 -12.206 1.00 57.29 142 ALA B C 1
ATOM 2151 O O . ALA B 1 130 ? -5.726 -42.345 -12.235 1.00 57.13 142 ALA B O 1
ATOM 2153 N N . ARG B 1 131 ? -7.751 -43.210 -12.695 1.00 58.98 143 ARG B N 1
ATOM 2154 C CA . ARG B 1 131 ? -7.228 -44.427 -13.312 1.00 57.44 143 ARG B CA 1
ATOM 2155 C C . ARG B 1 131 ? -6.528 -44.087 -14.616 1.00 55.93 143 ARG B C 1
ATOM 2156 O O . ARG B 1 131 ? -5.454 -44.615 -14.902 1.00 55.53 143 ARG B O 1
ATOM 2164 N N . ASP B 1 132 ? -7.143 -43.206 -15.404 1.00 56.58 144 ASP B N 1
ATOM 2165 C CA . ASP B 1 132 ? -6.568 -42.779 -16.681 1.00 57.79 144 ASP B CA 1
ATOM 2166 C C . ASP B 1 132 ? -5.187 -42.149 -16.528 1.00 56.62 144 ASP B C 1
ATOM 2167 O O . ASP B 1 132 ? -4.388 -42.169 -17.469 1.00 57.24 144 ASP B O 1
ATOM 2172 N N . TYR B 1 133 ? -4.894 -41.622 -15.341 1.00 55.49 145 TYR B N 1
ATOM 2173 C CA . TYR B 1 133 ? -3.603 -40.983 -15.087 1.00 52.26 145 TYR B CA 1
ATOM 2174 C C . TYR B 1 133 ? -2.693 -41.835 -14.213 1.00 51.23 145 TYR B C 1
ATOM 2175 O O . TYR B 1 133 ? -1.582 -41.435 -13.878 1.00 51.38 145 TYR B O 1
ATOM 2184 N N . GLY B 1 134 ? -3.172 -43.024 -13.863 1.00 51.71 146 GLY B N 1
ATOM 2185 C CA . GLY B 1 134 ? -2.386 -43.994 -13.124 1.00 52.54 146 GLY B CA 1
ATOM 2186 C C . GLY B 1 134 ? -2.052 -43.583 -11.705 1.00 52.41 146 GLY B C 1
ATOM 2187 O O . GLY B 1 134 ? -0.979 -43.901 -11.200 1.00 52.84 146 GLY B O 1
ATOM 2188 N N . VAL B 1 135 ? -2.964 -42.877 -11.050 1.00 52.86 147 VAL B N 1
ATOM 2189 C CA . VAL B 1 135 ? -2.702 -42.441 -9.683 1.00 54.31 147 VAL B CA 1
ATOM 2190 C C . VAL B 1 135 ? -3.633 -43.090 -8.669 1.00 56.32 147 VAL B C 1
ATOM 2191 O O . VAL B 1 135 ? -3.556 -42.788 -7.479 1.00 57.93 147 VAL B O 1
ATOM 2195 N N . LEU B 1 136 ? -4.486 -44.003 -9.120 1.00 56.54 148 LEU B N 1
ATOM 2196 C CA . LEU B 1 136 ? -5.408 -44.644 -8.193 1.00 58.73 148 LEU B CA 1
ATOM 2197 C C . LEU B 1 136 ? -4.749 -45.766 -7.396 1.00 65.24 148 LEU B C 1
ATOM 2198 O O . LEU B 1 136 ? -4.125 -46.674 -7.963 1.00 66.21 148 LEU B O 1
ATOM 2203 N N . ILE B 1 137 ? -4.874 -45.674 -6.073 1.00 66.77 149 ILE B N 1
ATOM 2204 C CA . ILE B 1 137 ? -4.490 -46.766 -5.186 1.00 70.15 149 ILE B CA 1
ATOM 2205 C C . ILE B 1 137 ? -5.673 -47.718 -5.093 1.00 73.25 149 ILE B C 1
ATOM 2206 O O . ILE B 1 137 ? -6.593 -47.514 -4.300 1.00 75.34 149 ILE B O 1
ATOM 2211 N N . GLU B 1 138 ? -5.649 -48.754 -5.922 1.00 73.27 150 GLU B N 1
ATOM 2212 C CA . GLU B 1 138 ? -6.753 -49.701 -6.006 1.00 74.61 150 GLU B CA 1
ATOM 2213 C C . GLU B 1 138 ? -6.872 -50.599 -4.775 1.00 75.04 150 GLU B C 1
ATOM 2214 O O . GLU B 1 138 ? -7.016 -51.808 -4.896 1.00 77.12 150 GLU B O 1
ATOM 2220 N N . SER B 1 139 ? -6.801 -49.996 -3.594 1.00 72.79 151 SER B N 1
ATOM 2221 C CA . SER B 1 139 ? -6.992 -50.706 -2.335 1.00 71.95 151 SER B CA 1
ATOM 2222 C C . SER B 1 139 ? -7.552 -49.735 -1.305 1.00 72.00 151 SER B C 1
ATOM 2223 O O . SER B 1 139 ? -8.414 -50.088 -0.495 1.00 76.13 151 SER B O 1
ATOM 2226 N N . ALA B 1 140 ? -7.038 -48.509 -1.339 1.00 67.40 152 ALA B N 1
ATOM 2227 C CA . ALA B 1 140 ? -7.478 -47.447 -0.441 1.00 66.57 152 ALA B CA 1
ATOM 2228 C C . ALA B 1 140 ? -8.622 -46.634 -1.054 1.00 65.30 152 ALA B C 1
ATOM 2229 O O . ALA B 1 140 ? -9.342 -45.932 -0.344 1.00 65.25 152 ALA B O 1
ATOM 2231 N N . GLY B 1 141 ? -8.779 -46.736 -2.372 1.00 63.97 153 GLY B N 1
ATOM 2232 C CA . GLY B 1 141 ? -9.844 -46.047 -3.077 1.00 63.85 153 GLY B CA 1
ATOM 2233 C C . GLY B 1 141 ? -9.575 -44.564 -3.098 1.00 62.91 153 GLY B C 1
ATOM 2234 O O . GLY B 1 141 ? -10.487 -43.738 -3.128 1.00 64.18 153 GLY B O 1
ATOM 2235 N N . ILE B 1 142 ? -8.293 -44.232 -3.095 1.00 60.97 154 ILE B N 1
ATOM 2236 C CA . ILE B 1 142 ? -7.840 -42.856 -3.031 1.00 56.93 154 ILE B CA 1
ATOM 2237 C C . ILE B 1 142 ? -6.758 -42.704 -4.084 1.00 54.14 154 ILE B C 1
ATOM 2238 O O . ILE B 1 142 ? -6.176 -43.693 -4.526 1.00 55.27 154 ILE B O 1
ATOM 2243 N N . ALA B 1 143 ? -6.511 -41.480 -4.521 1.00 51.53 155 ALA B N 1
ATOM 2244 C CA . ALA B 1 143 ? -5.466 -41.225 -5.511 1.00 48.96 155 ALA B CA 1
ATOM 2245 C C . ALA B 1 143 ? -4.217 -40.638 -4.859 1.00 49.10 155 ALA B C 1
ATOM 2246 O O . ALA B 1 143 ? -4.298 -39.970 -3.827 1.00 50.36 155 ALA B O 1
ATOM 2248 N N . LEU B 1 144 ? -3.060 -40.907 -5.447 1.00 47.87 156 LEU B N 1
ATOM 2249 C CA . LEU B 1 144 ? -1.824 -40.339 -4.945 1.00 47.07 156 LEU B CA 1
ATOM 2250 C C . LEU B 1 144 ? -1.781 -38.869 -5.327 1.00 44.92 156 LEU B C 1
ATOM 2251 O O . LEU B 1 144 ? -2.397 -38.465 -6.313 1.00 44.60 156 LEU B O 1
ATOM 2256 N N . ARG B 1 145 ? -1.021 -38.072 -4.582 1.00 42.75 157 ARG B N 1
ATOM 2257 C CA . ARG B 1 145 ? -0.907 -36.663 -4.917 1.00 40.50 157 ARG B CA 1
ATOM 2258 C C . ARG B 1 145 ? -0.169 -36.517 -6.226 1.00 38.37 157 ARG B C 1
ATOM 2259 O O . ARG B 1 145 ? 1.032 -36.333 -6.243 1.00 38.62 157 ARG B O 1
ATOM 2267 N N . GLY B 1 146 ? -0.903 -36.643 -7.326 1.00 35.11 158 GLY B N 1
ATOM 2268 C CA . GLY B 1 146 ? -0.330 -36.509 -8.652 1.00 34.30 158 GLY B CA 1
ATOM 2269 C C . GLY B 1 146 ? -0.533 -35.136 -9.247 1.00 35.45 158 GLY B C 1
ATOM 2270 O O . GLY B 1 146 ? -1.621 -34.566 -9.179 1.00 35.86 158 GLY B O 1
ATOM 2271 N N . LEU B 1 147 ? 0.520 -34.612 -9.852 1.00 34.36 159 LEU B N 1
ATOM 2272 C CA . LEU B 1 147 ? 0.456 -33.331 -10.529 1.00 37.29 159 LEU B CA 1
ATOM 2273 C C . LEU B 1 147 ? 0.991 -33.493 -11.953 1.00 36.43 159 LEU B C 1
ATOM 2274 O O . LEU B 1 147 ? 1.998 -34.160 -12.175 1.00 33.13 159 LEU B O 1
ATOM 2279 N N . PHE B 1 148 ? 0.311 -32.878 -12.910 1.00 33.81 160 PHE B N 1
ATOM 2280 C CA . PHE B 1 148 ? 0.617 -33.084 -14.313 1.00 33.03 160 PHE B CA 1
ATOM 2281 C C . PHE B 1 148 ? 0.570 -31.769 -15.072 1.00 33.39 160 PHE B C 1
ATOM 2282 O O . PHE B 1 148 ? -0.429 -31.051 -15.037 1.00 35.06 160 PHE B O 1
ATOM 2290 N N . VAL B 1 149 ? 1.652 -31.465 -15.778 1.00 33.15 161 VAL B N 1
ATOM 2291 C CA . VAL B 1 149 ? 1.715 -30.289 -16.636 1.00 33.52 161 VAL B CA 1
ATOM 2292 C C . VAL B 1 149 ? 1.445 -30.712 -18.079 1.00 36.15 161 VAL B C 1
ATOM 2293 O O . VAL B 1 149 ? 2.063 -31.656 -18.590 1.00 35.23 161 VAL B O 1
ATOM 2297 N N . ILE B 1 150 ? 0.478 -30.041 -18.702 1.00 37.39 162 ILE B N 1
ATOM 2298 C CA . ILE B 1 150 ? 0.053 -30.334 -20.063 1.00 36.73 162 ILE B CA 1
ATOM 2299 C C . ILE B 1 150 ? 0.234 -29.100 -20.952 1.00 38.65 162 ILE B C 1
ATOM 2300 O O . ILE B 1 150 ? -0.168 -27.992 -20.583 1.00 37.80 162 ILE B O 1
ATOM 2305 N N . ASP B 1 151 ? 0.840 -29.295 -22.125 1.00 40.28 163 ASP B N 1
ATOM 2306 C CA . ASP B 1 151 ? 1.106 -28.175 -23.020 1.00 42.07 163 ASP B CA 1
ATOM 2307 C C . ASP B 1 151 ? -0.084 -27.767 -23.898 1.00 44.88 163 ASP B C 1
ATOM 2308 O O . ASP B 1 151 ? -1.191 -28.299 -23.778 1.00 44.72 163 ASP B O 1
ATOM 2313 N N . LYS B 1 152 ? 0.198 -26.844 -24.813 1.00 45.71 164 LYS B N 1
ATOM 2314 C CA . LYS B 1 152 ? -0.805 -26.186 -25.633 1.00 44.79 164 LYS B CA 1
ATOM 2315 C C . LYS B 1 152 ? -1.313 -27.069 -26.763 1.00 46.47 164 LYS B C 1
ATOM 2316 O O . LYS B 1 152 ? -2.323 -26.745 -27.389 1.00 48.33 164 LYS B O 1
ATOM 2322 N N . LYS B 1 153 ? -0.616 -28.158 -27.062 1.00 47.04 165 LYS B N 1
ATOM 2323 C CA . LYS B 1 153 ? -1.194 -29.121 -27.990 1.00 48.64 165 LYS B CA 1
ATOM 2324 C C . LYS B 1 153 ? -1.683 -30.319 -27.196 1.00 50.35 165 LYS B C 1
ATOM 2325 O O . LYS B 1 153 ? -2.092 -31.334 -27.770 1.00 51.88 165 LYS B O 1
ATOM 2331 N N . GLY B 1 154 ? -1.628 -30.199 -25.870 1.00 56.29 166 GLY B N 1
ATOM 2332 C CA . GLY B 1 154 ? -2.217 -31.199 -24.993 1.00 54.47 166 GLY B CA 1
ATOM 2333 C C . GLY B 1 154 ? -1.442 -32.474 -24.708 1.00 53.47 166 GLY B C 1
ATOM 2334 O O . GLY B 1 154 ? -2.035 -33.493 -24.367 1.00 53.03 166 GLY B O 1
ATOM 2335 N N . THR B 1 155 ? -0.121 -32.427 -24.842 1.00 53.64 167 THR B N 1
ATOM 2336 C CA . THR B 1 155 ? 0.715 -33.580 -24.509 1.00 52.86 167 THR B CA 1
ATOM 2337 C C . THR B 1 155 ? 1.364 -33.427 -23.128 1.00 50.80 167 THR B C 1
ATOM 2338 O O . THR B 1 155 ? 1.658 -32.318 -22.670 1.00 50.40 167 THR B O 1
ATOM 2342 N N . LEU B 1 156 ? 1.585 -34.563 -22.481 1.00 49.72 168 LEU B N 1
ATOM 2343 C CA . LEU B 1 156 ? 2.119 -34.607 -21.127 1.00 47.94 168 LEU B CA 1
ATOM 2344 C C . LEU B 1 156 ? 3.594 -34.186 -21.089 1.00 48.35 168 LEU B C 1
ATOM 2345 O O . LEU B 1 156 ? 4.439 -34.768 -21.791 1.00 49.59 168 LEU B O 1
ATOM 2350 N N . ARG B 1 157 ? 3.907 -33.180 -20.272 1.00 47.51 169 ARG B N 1
ATOM 2351 C CA . ARG B 1 157 ? 5.268 -32.655 -20.230 1.00 48.09 169 ARG B CA 1
ATOM 2352 C C . ARG B 1 157 ? 5.949 -32.947 -18.898 1.00 46.76 169 ARG B C 1
ATOM 2353 O O . ARG B 1 157 ? 7.175 -33.045 -18.813 1.00 47.36 169 ARG B O 1
ATOM 2361 N N . HIS B 1 158 ? 5.142 -33.072 -17.853 1.00 45.21 170 HIS B N 1
ATOM 2362 C CA . HIS B 1 158 ? 5.662 -33.307 -16.516 1.00 44.10 170 HIS B CA 1
ATOM 2363 C C . HIS B 1 158 ? 4.687 -34.107 -15.667 1.00 42.87 170 HIS B C 1
ATOM 2364 O O . HIS B 1 158 ? 3.471 -33.986 -15.833 1.00 42.59 170 HIS B O 1
ATOM 2371 N N . SER B 1 159 ? 5.222 -34.929 -14.764 1.00 42.37 171 SER B N 1
ATOM 2372 C CA . SER B 1 159 ? 4.386 -35.624 -13.786 1.00 42.00 171 SER B CA 1
ATOM 2373 C C . SER B 1 159 ? 5.075 -35.804 -12.442 1.00 43.34 171 SER B C 1
ATOM 2374 O O . SER B 1 159 ? 6.036 -36.555 -12.320 1.00 45.80 171 SER B O 1
ATOM 2377 N N . THR B 1 160 ? 4.583 -35.088 -11.439 1.00 42.43 172 THR B N 1
ATOM 2378 C CA . THR B 1 160 ? 4.992 -35.303 -10.059 1.00 42.91 172 THR B CA 1
ATOM 2379 C C . THR B 1 160 ? 3.996 -36.244 -9.405 1.00 40.99 172 THR B C 1
ATOM 2380 O O . THR B 1 160 ? 2.796 -36.044 -9.516 1.00 42.41 172 THR B O 1
ATOM 2384 N N . ILE B 1 161 ? 4.478 -37.277 -8.733 1.00 39.49 173 ILE B N 1
ATOM 2385 C CA . ILE B 1 161 ? 3.578 -38.126 -7.968 1.00 39.25 173 ILE B CA 1
ATOM 2386 C C . ILE B 1 161 ? 4.166 -38.357 -6.583 1.00 39.46 173 ILE B C 1
ATOM 2387 O O . ILE B 1 161 ? 5.259 -38.883 -6.446 1.00 40.48 173 ILE B O 1
ATOM 2392 N N . ASN B 1 162 ? 3.439 -37.942 -5.555 1.00 41.49 174 ASN B N 1
ATOM 2393 C CA . ASN B 1 162 ? 3.900 -38.118 -4.188 1.00 41.70 174 ASN B CA 1
ATOM 2394 C C . ASN B 1 162 ? 3.086 -39.139 -3.449 1.00 41.50 174 ASN B C 1
ATOM 2395 O O . ASN B 1 162 ? 1.904 -39.357 -3.747 1.00 40.89 174 ASN B O 1
ATOM 2400 N N . ASP B 1 163 ? 3.719 -39.742 -2.452 1.00 42.60 175 ASP B N 1
ATOM 2401 C CA . ASP B 1 163 ? 2.969 -40.518 -1.506 1.00 44.69 175 ASP B CA 1
ATOM 2402 C C . ASP B 1 163 ? 2.126 -39.531 -0.706 1.00 47.54 175 ASP B C 1
ATOM 2403 O O . ASP B 1 163 ? 2.484 -38.366 -0.536 1.00 45.60 175 ASP B O 1
ATOM 2408 N N . LEU B 1 164 ? 0.995 -40.022 -0.224 1.00 48.22 176 LEU B N 1
ATOM 2409 C CA . LEU B 1 164 ? -0.014 -39.189 0.429 1.00 49.11 176 LEU B CA 1
ATOM 2410 C C . LEU B 1 164 ? 0.487 -38.192 1.484 1.00 51.44 176 LEU B C 1
ATOM 2411 O O . LEU B 1 164 ? 0.028 -37.045 1.501 1.00 51.85 176 LEU B O 1
ATOM 2416 N N . PRO B 1 165 ? 1.440 -38.603 2.346 1.00 51.98 177 PRO B N 1
ATOM 2417 C CA . PRO B 1 165 ? 1.776 -37.665 3.424 1.00 52.99 177 PRO B CA 1
ATOM 2418 C C . PRO B 1 165 ? 2.471 -36.353 3.017 1.00 53.04 177 PRO B C 1
ATOM 2419 O O . PRO B 1 165 ? 2.518 -35.444 3.840 1.00 53.99 177 PRO B O 1
ATOM 2423 N N . VAL B 1 166 ? 2.987 -36.248 1.795 1.00 52.12 178 VAL B N 1
ATOM 2424 C CA . VAL B 1 166 ? 3.751 -35.062 1.392 1.00 50.33 178 VAL B CA 1
ATOM 2425 C C . VAL B 1 166 ? 3.071 -34.206 0.312 1.00 49.71 178 VAL B C 1
ATOM 2426 O O . VAL B 1 166 ? 2.816 -34.672 -0.793 1.00 49.16 178 VAL B O 1
ATOM 2430 N N . GLY B 1 167 ? 2.788 -32.950 0.646 1.00 49.56 179 GLY B N 1
ATOM 2431 C CA . GLY B 1 167 ? 2.170 -32.009 -0.275 1.00 47.98 179 GLY B CA 1
ATOM 2432 C C . GLY B 1 167 ? 3.092 -31.431 -1.334 1.00 48.11 179 GLY B C 1
ATOM 2433 O O . GLY B 1 167 ? 4.291 -31.664 -1.320 1.00 49.69 179 GLY B O 1
ATOM 2434 N N . ARG B 1 168 ? 2.520 -30.647 -2.241 1.00 46.89 180 ARG B N 1
ATOM 2435 C CA . ARG B 1 168 ? 3.228 -30.112 -3.406 1.00 45.46 180 ARG B CA 1
ATOM 2436 C C . ARG B 1 168 ? 3.460 -28.598 -3.305 1.00 46.93 180 ARG B C 1
ATOM 2437 O O . ARG B 1 168 ? 2.764 -27.897 -2.574 1.00 48.27 180 ARG B O 1
ATOM 2445 N N . ASN B 1 169 ? 4.441 -28.095 -4.045 1.00 47.57 181 ASN B N 1
ATOM 2446 C CA . ASN B 1 169 ? 4.842 -26.687 -3.948 1.00 47.99 181 ASN B CA 1
ATOM 2447 C C . ASN B 1 169 ? 4.497 -25.855 -5.187 1.00 47.28 181 ASN B C 1
ATOM 2448 O O . ASN B 1 169 ? 4.923 -26.168 -6.297 1.00 47.31 181 ASN B O 1
ATOM 2453 N N . VAL B 1 170 ? 3.769 -24.762 -4.978 1.00 46.71 182 VAL B N 1
ATOM 2454 C CA . VAL B 1 170 ? 3.308 -23.933 -6.082 1.00 44.13 182 VAL B CA 1
ATOM 2455 C C . VAL B 1 170 ? 4.462 -23.281 -6.863 1.00 43.88 182 VAL B C 1
ATOM 2456 O O . VAL B 1 170 ? 4.457 -23.263 -8.100 1.00 42.15 182 VAL B O 1
ATOM 2460 N N . ASP B 1 171 ? 5.455 -22.773 -6.140 1.00 45.40 183 ASP B N 1
ATOM 2461 C CA . ASP B 1 171 ? 6.636 -22.172 -6.761 1.00 47.16 183 ASP B CA 1
ATOM 2462 C C . ASP B 1 171 ? 7.339 -23.094 -7.753 1.00 45.94 183 ASP B C 1
ATOM 2463 O O . ASP B 1 171 ? 7.681 -22.680 -8.867 1.00 46.86 183 ASP B O 1
ATOM 2468 N N . GLU B 1 172 ? 7.510 -24.354 -7.359 1.00 44.63 184 GLU B N 1
ATOM 2469 C CA . GLU B 1 172 ? 8.125 -25.369 -8.215 1.00 43.64 184 GLU B CA 1
ATOM 2470 C C . GLU B 1 172 ? 7.315 -25.614 -9.492 1.00 42.31 184 GLU B C 1
ATOM 2471 O O . GLU B 1 172 ? 7.876 -25.747 -10.589 1.00 42.98 184 GLU B O 1
ATOM 2477 N N . VAL B 1 173 ? 5.993 -25.662 -9.341 1.00 41.68 185 VAL B N 1
ATOM 2478 C CA . VAL B 1 173 ? 5.113 -25.858 -10.476 1.00 41.74 185 VAL B CA 1
ATOM 2479 C C . VAL B 1 173 ? 5.260 -24.692 -11.437 1.00 42.81 185 VAL B C 1
ATOM 2480 O O . VAL B 1 173 ? 5.375 -24.890 -12.647 1.00 43.45 185 VAL B O 1
ATOM 2484 N N . LEU B 1 174 ? 5.265 -23.478 -10.894 1.00 43.21 186 LEU B N 1
ATOM 2485 C CA . LEU B 1 174 ? 5.441 -22.279 -11.710 1.00 44.43 186 LEU B CA 1
ATOM 2486 C C . LEU B 1 174 ? 6.765 -22.320 -12.493 1.00 45.34 186 LEU B C 1
ATOM 2487 O O . LEU B 1 174 ? 6.803 -22.036 -13.708 1.00 46.40 186 LEU B O 1
ATOM 2492 N N . ARG B 1 175 ? 7.835 -22.712 -11.800 1.00 37.32 187 ARG B N 1
ATOM 2493 C CA . ARG B 1 175 ? 9.133 -22.865 -12.438 1.00 37.33 187 ARG B CA 1
ATOM 2494 C C . ARG B 1 175 ? 9.071 -23.843 -13.606 1.00 37.05 187 ARG B C 1
ATOM 2495 O O . ARG B 1 175 ? 9.569 -23.565 -14.705 1.00 36.47 187 ARG B O 1
ATOM 2503 N N . VAL B 1 176 ? 8.467 -24.996 -13.354 1.00 36.39 188 VAL B N 1
ATOM 2504 C CA . VAL B 1 176 ? 8.372 -26.029 -14.373 1.00 36.98 188 VAL B CA 1
ATOM 2505 C C . VAL B 1 176 ? 7.593 -25.537 -15.596 1.00 38.52 188 VAL B C 1
ATOM 2506 O O . VAL B 1 176 ? 8.012 -25.740 -16.743 1.00 39.14 188 VAL B O 1
ATOM 2510 N N . VAL B 1 177 ? 6.472 -24.869 -15.349 1.00 42.79 189 VAL B N 1
ATOM 2511 C CA . VAL B 1 177 ? 5.622 -24.392 -16.441 1.00 45.01 189 VAL B CA 1
ATOM 2512 C C . VAL B 1 177 ? 6.317 -23.337 -17.316 1.00 46.81 189 VAL B C 1
ATOM 2513 O O . VAL B 1 177 ? 6.311 -23.439 -18.553 1.00 47.39 189 VAL B O 1
ATOM 2517 N N . GLU B 1 178 ? 6.916 -22.330 -16.680 1.00 46.28 190 GLU B N 1
ATOM 2518 C CA . GLU B 1 178 ? 7.601 -21.297 -17.455 1.00 48.53 190 GLU B CA 1
ATOM 2519 C C . GLU B 1 178 ? 8.844 -21.865 -18.159 1.00 48.56 190 GLU B C 1
ATOM 2520 O O . GLU B 1 178 ? 9.188 -21.439 -19.262 1.00 50.85 190 GLU B O 1
ATOM 2526 N N . ALA B 1 179 ? 9.498 -22.847 -17.543 1.00 46.62 191 ALA B N 1
ATOM 2527 C CA . ALA B 1 179 ? 10.629 -23.495 -18.204 1.00 47.35 191 ALA B CA 1
ATOM 2528 C C . ALA B 1 179 ? 10.147 -24.169 -19.484 1.00 49.75 191 ALA B C 1
ATOM 2529 O O . ALA B 1 179 ? 10.736 -23.994 -20.561 1.00 52.53 191 ALA B O 1
ATOM 2531 N N . PHE B 1 18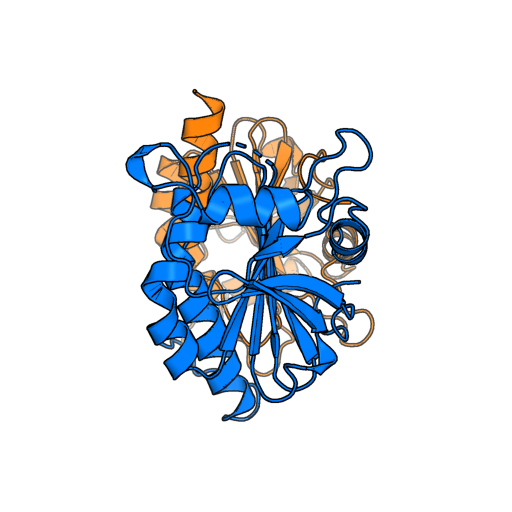0 ? 9.052 -24.911 -19.374 1.00 49.54 192 PHE B N 1
ATOM 2532 C CA . PHE B 1 180 ? 8.484 -25.552 -20.548 1.00 51.17 192 PHE B CA 1
ATOM 2533 C C . PHE B 1 180 ? 8.081 -24.552 -21.619 1.00 53.42 192 PHE B C 1
ATOM 2534 O O . PHE B 1 180 ? 8.305 -24.797 -22.799 1.00 56.01 192 PHE B O 1
ATOM 2542 N N . GLN B 1 181 ? 7.544 -23.409 -21.207 1.00 52.18 193 GLN B N 1
ATOM 2543 C CA . GLN B 1 181 ? 7.160 -22.365 -22.156 1.00 53.89 193 GLN B CA 1
ATOM 2544 C C . GLN B 1 181 ? 8.375 -21.789 -22.911 1.00 53.57 193 GLN B C 1
ATOM 2545 O O . GLN B 1 181 ? 8.349 -21.642 -24.150 1.00 58.22 193 GLN B O 1
ATOM 2551 N N . TYR B 1 182 ? 9.436 -21.478 -22.167 1.00 55.23 194 TYR B N 1
ATOM 2552 C CA . TYR B 1 182 ? 10.634 -20.931 -22.780 1.00 58.57 194 TYR B CA 1
ATOM 2553 C C . TYR B 1 182 ? 11.203 -21.936 -23.764 1.00 62.42 194 TYR B C 1
ATOM 2554 O O . TYR B 1 182 ? 11.666 -21.570 -24.840 1.00 65.61 194 TYR B O 1
ATOM 2563 N N . ALA B 1 183 ? 11.126 -23.213 -23.404 1.00 62.92 195 ALA B N 1
ATOM 2564 C CA . ALA B 1 183 ? 11.548 -24.281 -24.308 1.00 66.89 195 ALA B CA 1
ATOM 2565 C C . ALA B 1 183 ? 10.716 -24.290 -25.592 1.00 76.02 195 ALA B C 1
ATOM 2566 O O . ALA B 1 183 ? 11.256 -24.299 -26.697 1.00 78.27 195 ALA B O 1
ATOM 2568 N N . ASP B 1 184 ? 9.395 -24.289 -25.427 1.00 77.22 196 ASP B N 1
ATOM 2569 C CA . ASP B 1 184 ? 8.449 -24.309 -26.547 1.00 81.41 196 ASP B CA 1
ATOM 2570 C C . ASP B 1 184 ? 8.636 -23.132 -27.503 1.00 85.67 196 ASP B C 1
ATOM 2571 O O . ASP B 1 184 ? 8.324 -23.236 -28.690 1.00 89.01 196 ASP B O 1
ATOM 2576 N N . GLU B 1 185 ? 9.145 -22.018 -26.985 1.00 85.77 197 GLU B N 1
ATOM 2577 C CA . GLU B 1 185 ? 9.471 -20.875 -27.839 1.00 90.07 197 GLU B CA 1
ATOM 2578 C C . GLU B 1 185 ? 10.849 -21.032 -28.497 1.00 92.95 197 GLU B C 1
ATOM 2579 O O . GLU B 1 185 ? 11.019 -20.755 -29.687 1.00 97.19 197 GLU B O 1
ATOM 2585 N N . ASN B 1 186 ? 11.831 -21.471 -27.716 1.00 91.25 198 ASN B N 1
ATOM 2586 C CA . ASN B 1 186 ? 13.194 -21.644 -28.212 1.00 94.04 198 ASN B CA 1
ATOM 2587 C C . ASN B 1 186 ? 13.472 -23.071 -28.680 1.00 94.16 198 ASN B C 1
ATOM 2588 O O . ASN B 1 186 ? 14.366 -23.738 -28.163 1.00 92.88 198 ASN B O 1
#

InterPro domains:
  IPR000866 Alkyl hydroperoxide reductase subunit C/ Thiol specific antioxidant [PF00578] (38-170)
  IPR013766 Thioredoxin domain [PS51352] (36-194)
  IPR019479 Peroxiredoxin, C-terminal [PF10417] (191-213)
  IPR024706 Peroxiredoxin, AhpC-type [PIRSF000239] (36-216)
  IPR036249 Thioredoxin-like superfamily [SSF52833] (38-214)
  IPR050217 Thiol-specific antioxidant peroxiredoxin [PTHR10681] (32-224)

Nearest PDB structures (foldseek):
  4kce-assembly1_A  TM=1.006E+00  e=8.848E-37  Leishmania braziliensis
  4kce-assembly1_B  TM=9.990E-01  e=1.180E-31  Leishmania braziliensis
  3hy2-assembly1_B  TM=9.308E-01  e=3.469E-25  Homo sapiens
  5hqp-assembly1_B  TM=9.440E-01  e=6.945E-25  Homo sapiens
  8x71-assembly1_A  TM=9.557E-01  e=3.583E-24  Homo sapiens

Organism: Leishmania braziliensis (NCBI:txid5660)

CATH classification: 3.40.30.10

Radius of gyration: 20.28 Å; Cα contacts (8 Å, |Δi|>4): 673; chains: 2; bounding box: 61×39×43 Å